Protein AF-A0AAD4M1T4-F1 (afdb_monomer)

Radius of gyration: 26.48 Å; Cα contacts (8 Å, |Δi|>4): 263; chains: 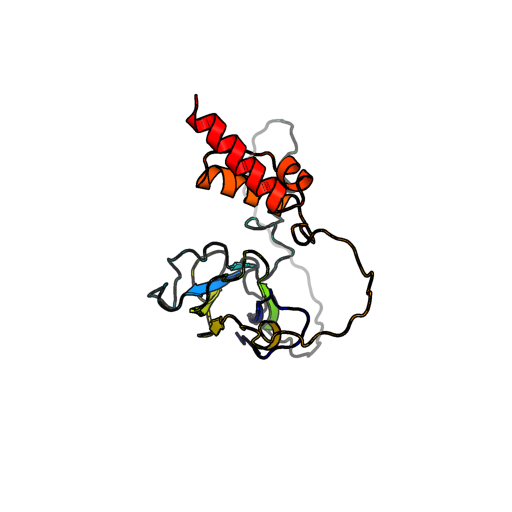1; bounding box: 64×67×80 Å

Foldseek 3Di:
DDQDDPDDDDDCPFKRKDKDKDFPPFDQQKKKAKDAVPQAPDPFFDDDDSQLLMDGPNNVQDDRLRGNDDPDDDDDDDDDDDDDDDDDDDDDDDDDDDDPDDDPDPRMDMDMDMQGDSSDDPDWHWMKMFIGGDNHRGGPDIDDRDTDDDDDPVVVVPPPPDDDDDDDDDDDDPQADPDDDLVVLVVVQVVLCVPQVDHDHSVVVVVLRGNVSVVVVSVVRSVVVVVD

Nearest PDB structures (foldseek):
  6vhy-assembly2_B  TM=8.479E-01  e=9.437E-01  Klebsiella oxytoca
  8iqp-assembly1_H  TM=3.537E-01  e=1.595E+00  Mus musculus

Structure (mmCIF, N/CA/C/O backbone):
data_AF-A0AAD4M1T4-F1
#
_entry.id   AF-A0AAD4M1T4-F1
#
loop_
_atom_site.group_PDB
_atom_site.id
_atom_site.type_symbol
_atom_site.label_atom_id
_atom_site.label_alt_id
_atom_site.label_comp_id
_atom_site.label_asym_id
_atom_site.label_entity_id
_atom_site.label_seq_id
_atom_site.pdbx_PDB_ins_code
_atom_site.Cartn_x
_atom_site.Cartn_y
_atom_site.Cartn_z
_atom_site.occupancy
_atom_site.B_iso_or_equiv
_atom_site.auth_seq_id
_atom_site.auth_comp_id
_atom_site.auth_asym_id
_atom_site.auth_atom_id
_atom_site.pdbx_PDB_model_num
ATOM 1 N N . LEU A 1 1 ? 9.809 -9.880 -10.858 1.00 50.22 1 LEU A N 1
ATOM 2 C CA . LEU A 1 1 ? 9.765 -9.609 -9.406 1.00 50.22 1 LEU A CA 1
ATOM 3 C C . LEU A 1 1 ? 10.069 -10.915 -8.702 1.00 50.22 1 LEU A C 1
ATOM 5 O O . LEU A 1 1 ? 9.751 -11.955 -9.267 1.00 50.22 1 LEU A O 1
ATOM 9 N N . LEU A 1 2 ? 10.739 -10.862 -7.558 1.00 41.50 2 LEU A N 1
ATOM 10 C CA . LEU A 1 2 ? 10.869 -12.021 -6.681 1.00 41.50 2 LEU A CA 1
ATOM 11 C C . LEU A 1 2 ? 10.430 -11.569 -5.288 1.00 41.50 2 LEU A C 1
ATOM 13 O O . LEU A 1 2 ? 11.200 -10.929 -4.570 1.00 41.50 2 LEU A O 1
ATOM 17 N N . ALA A 1 3 ? 9.188 -11.856 -4.911 1.00 40.28 3 ALA A N 1
ATOM 18 C CA . ALA A 1 3 ? 8.744 -11.806 -3.527 1.00 40.28 3 ALA A CA 1
ATOM 19 C C . ALA A 1 3 ? 9.352 -13.006 -2.787 1.00 40.28 3 ALA A C 1
ATOM 21 O O . ALA A 1 3 ? 8.735 -14.059 -2.643 1.00 40.28 3 ALA A O 1
ATOM 22 N N . ASN A 1 4 ? 10.614 -12.874 -2.379 1.00 35.28 4 ASN A N 1
ATOM 23 C CA . ASN A 1 4 ? 11.276 -13.915 -1.611 1.00 35.28 4 ASN A CA 1
ATOM 24 C C . ASN A 1 4 ? 10.909 -13.803 -0.128 1.00 35.28 4 ASN A C 1
ATOM 26 O O . ASN A 1 4 ? 11.178 -12.792 0.514 1.00 35.28 4 ASN A O 1
ATOM 30 N N . ASP A 1 5 ? 10.392 -14.926 0.366 1.00 35.84 5 ASP A N 1
ATOM 31 C CA . ASP A 1 5 ? 10.440 -15.403 1.745 1.00 35.84 5 ASP A CA 1
ATOM 32 C C . ASP A 1 5 ? 9.510 -14.720 2.767 1.00 35.84 5 ASP A C 1
ATOM 34 O O . ASP A 1 5 ? 9.826 -13.706 3.384 1.00 35.84 5 ASP A O 1
ATOM 38 N N . LEU A 1 6 ? 8.344 -15.343 2.979 1.00 44.38 6 LEU A N 1
ATOM 39 C CA . LEU A 1 6 ? 7.462 -15.084 4.123 1.00 44.38 6 LEU A CA 1
ATOM 40 C C . LEU A 1 6 ? 7.755 -16.002 5.326 1.00 44.38 6 LEU A C 1
ATOM 42 O O . LEU A 1 6 ? 6.962 -16.034 6.270 1.00 44.38 6 LEU A O 1
ATOM 46 N N . SER A 1 7 ? 8.862 -16.756 5.338 1.00 33.19 7 SER A N 1
ATOM 47 C CA . SER A 1 7 ? 9.225 -17.537 6.521 1.00 33.19 7 SER A CA 1
ATOM 48 C C . SER A 1 7 ? 10.015 -16.679 7.524 1.00 33.19 7 SER A C 1
ATOM 50 O O . SER A 1 7 ? 11.088 -16.151 7.259 1.00 33.19 7 SER A O 1
ATOM 52 N N . ALA A 1 8 ? 9.362 -16.466 8.667 1.00 39.91 8 ALA A N 1
ATOM 53 C CA . ALA A 1 8 ? 9.739 -15.668 9.831 1.00 39.91 8 ALA A CA 1
ATOM 54 C C . ALA A 1 8 ? 11.226 -15.680 10.221 1.00 39.91 8 ALA A C 1
ATOM 56 O O . ALA A 1 8 ? 11.788 -16.758 10.255 1.00 39.91 8 ALA A O 1
ATOM 57 N N . TYR A 1 9 ? 11.758 -14.540 10.697 1.00 28.11 9 TYR A N 1
ATOM 58 C CA . TYR A 1 9 ? 12.396 -14.407 12.023 1.00 28.11 9 TYR A CA 1
ATOM 59 C C . TYR A 1 9 ? 12.348 -12.940 12.515 1.00 28.11 9 TYR A C 1
ATOM 61 O O . TYR A 1 9 ? 12.801 -12.014 11.850 1.00 28.11 9 TYR A O 1
ATOM 69 N N . GLU A 1 10 ? 11.712 -12.760 13.676 1.00 38.62 10 GLU A N 1
ATOM 70 C CA . GLU A 1 10 ? 12.145 -11.929 14.812 1.00 38.62 10 GLU A CA 1
ATOM 71 C C . GLU A 1 10 ? 12.763 -10.546 14.506 1.00 38.62 10 GLU A C 1
ATOM 73 O O . GLU A 1 10 ? 13.970 -10.391 14.378 1.00 38.62 10 GLU A O 1
ATOM 78 N N . THR A 1 11 ? 11.876 -9.548 14.365 1.00 32.56 11 THR A N 1
ATOM 79 C CA . THR A 1 11 ? 11.997 -8.069 14.542 1.00 32.56 11 THR A CA 1
ATOM 80 C C . THR A 1 11 ? 11.075 -7.306 13.569 1.00 32.56 11 THR A C 1
ATOM 82 O O . THR A 1 11 ? 10.689 -6.173 13.843 1.00 32.56 11 THR A O 1
ATOM 85 N N . ASP A 1 12 ? 10.616 -7.951 12.486 1.00 50.78 12 ASP A N 1
ATOM 86 C CA . ASP A 1 12 ? 9.903 -7.329 11.351 1.00 50.78 12 ASP A CA 1
ATOM 87 C C . ASP A 1 12 ? 8.407 -7.744 11.220 1.00 50.78 12 ASP A C 1
ATOM 89 O O . ASP A 1 12 ? 7.893 -7.894 10.114 1.00 50.78 12 ASP A O 1
ATOM 93 N N . LYS A 1 13 ? 7.653 -7.893 12.327 1.00 59.19 13 LYS A N 1
ATOM 94 C CA . LYS A 1 13 ? 6.218 -8.313 12.321 1.00 59.19 13 LYS A CA 1
ATOM 95 C C . LYS A 1 13 ? 5.296 -7.443 11.434 1.00 59.19 13 LYS A C 1
ATOM 97 O O . LYS A 1 13 ? 4.203 -7.873 11.081 1.00 59.19 13 LYS A O 1
ATOM 102 N N . TYR A 1 14 ? 5.732 -6.240 11.058 1.00 71.62 14 TYR A N 1
ATOM 103 C CA . TYR A 1 14 ? 4.937 -5.239 10.342 1.00 71.62 14 TYR A CA 1
ATOM 104 C C . TYR A 1 14 ? 5.614 -4.733 9.059 1.00 71.62 14 TYR A C 1
ATOM 106 O O . TYR A 1 14 ? 5.505 -3.546 8.739 1.00 71.62 14 TYR A O 1
ATOM 114 N N . LYS A 1 15 ? 6.333 -5.599 8.329 1.00 85.12 15 LYS A N 1
ATOM 115 C CA . LYS A 1 15 ? 6.935 -5.234 7.037 1.00 85.12 15 LYS A CA 1
ATOM 116 C C . LYS A 1 15 ? 6.780 -6.328 5.980 1.00 85.12 15 LYS A C 1
ATOM 118 O O . LYS A 1 15 ? 6.973 -7.501 6.273 1.00 85.12 15 LYS A O 1
ATOM 123 N N . ILE A 1 16 ? 6.518 -5.930 4.734 1.00 86.00 16 ILE A N 1
ATOM 124 C CA . ILE A 1 16 ? 6.590 -6.794 3.546 1.00 86.00 16 ILE A CA 1
ATOM 125 C C . ILE A 1 16 ? 7.657 -6.214 2.615 1.00 86.00 16 ILE A C 1
ATOM 127 O O . ILE A 1 16 ? 7.546 -5.074 2.166 1.00 86.00 16 ILE A O 1
ATOM 131 N N . LYS A 1 17 ? 8.708 -6.990 2.334 1.00 89.06 17 LYS A N 1
ATOM 132 C CA . LYS A 1 17 ? 9.815 -6.590 1.454 1.00 89.06 17 LYS A CA 1
ATOM 133 C C . LYS A 1 17 ? 9.611 -7.215 0.076 1.00 89.06 17 LYS A C 1
ATOM 135 O O . LYS A 1 17 ? 9.436 -8.424 -0.025 1.00 89.06 17 LYS A O 1
ATOM 140 N N . ILE A 1 18 ? 9.644 -6.407 -0.980 1.00 89.94 18 ILE A N 1
ATOM 141 C CA . ILE A 1 18 ? 9.499 -6.877 -2.365 1.00 89.94 18 ILE A CA 1
ATOM 142 C C . ILE A 1 18 ? 10.733 -6.474 -3.158 1.00 89.94 18 ILE A C 1
ATOM 144 O O . ILE A 1 18 ? 10.993 -5.283 -3.343 1.00 89.94 18 ILE A O 1
ATOM 148 N N . ALA A 1 19 ? 11.470 -7.472 -3.647 1.00 92.25 19 ALA A N 1
ATOM 149 C CA . ALA A 1 19 ? 12.607 -7.254 -4.526 1.00 92.25 19 ALA A CA 1
ATOM 150 C C . ALA A 1 19 ? 12.146 -7.077 -5.979 1.00 92.25 19 ALA A C 1
ATOM 152 O O . ALA A 1 19 ? 11.336 -7.846 -6.516 1.00 92.25 19 ALA A O 1
ATOM 153 N N . TRP A 1 20 ? 12.705 -6.070 -6.639 1.00 93.94 20 TRP A N 1
ATOM 154 C CA . TRP A 1 20 ? 12.416 -5.731 -8.022 1.00 93.94 20 TRP A CA 1
ATOM 155 C C . TRP A 1 20 ? 13.693 -5.661 -8.856 1.00 93.94 20 TRP A C 1
ATOM 157 O O . TRP A 1 20 ? 14.787 -5.412 -8.353 1.00 93.94 20 TRP A O 1
ATOM 167 N N . LYS A 1 21 ? 13.535 -5.923 -10.155 1.00 93.38 21 LYS A N 1
ATOM 168 C CA . LYS A 1 21 ? 14.595 -5.871 -11.160 1.00 93.38 21 LYS A CA 1
ATOM 169 C C . LYS A 1 21 ? 13.983 -5.463 -12.495 1.00 93.38 21 LYS A C 1
ATOM 171 O O . LYS A 1 21 ? 13.005 -6.080 -12.916 1.00 93.38 21 LYS A O 1
ATOM 176 N N . VAL A 1 22 ? 14.539 -4.435 -13.122 1.00 91.25 22 VAL A N 1
ATOM 177 C CA . VAL A 1 22 ? 14.021 -3.782 -14.335 1.00 91.25 22 VAL A CA 1
ATOM 178 C C . VAL A 1 22 ? 15.176 -3.254 -15.194 1.00 91.25 22 VAL A C 1
ATOM 180 O O . VAL A 1 22 ? 16.305 -3.197 -14.713 1.00 91.25 22 VAL A O 1
ATOM 183 N N . PRO A 1 23 ? 14.949 -2.860 -16.457 1.00 91.31 23 PRO A N 1
ATOM 184 C CA . PRO A 1 23 ? 15.976 -2.187 -17.253 1.00 91.31 23 PRO A CA 1
ATOM 185 C C . PRO A 1 23 ? 16.461 -0.867 -16.619 1.00 91.31 23 PRO A C 1
ATOM 187 O O . PRO A 1 23 ? 15.685 -0.158 -15.977 1.00 91.31 23 PRO A O 1
ATOM 190 N N . ARG A 1 24 ? 17.727 -0.484 -16.849 1.00 85.69 24 ARG A N 1
ATOM 191 C CA . ARG A 1 24 ? 18.330 0.757 -16.296 1.00 85.69 24 ARG A CA 1
ATOM 192 C C . ARG A 1 24 ? 17.603 2.056 -16.665 1.00 85.69 24 ARG A C 1
ATOM 194 O O . ARG A 1 24 ? 17.740 3.051 -15.964 1.00 85.69 24 ARG A O 1
ATOM 201 N N . HIS A 1 25 ? 16.852 2.061 -17.764 1.00 85.62 25 HIS A N 1
ATOM 202 C CA . HIS A 1 25 ? 16.122 3.233 -18.263 1.00 85.62 25 HIS A CA 1
ATOM 203 C C . HIS A 1 25 ? 14.610 3.157 -17.988 1.00 85.62 25 HIS A C 1
ATOM 205 O O . HIS A 1 25 ? 13.814 3.655 -18.780 1.00 85.62 25 HIS A O 1
ATOM 211 N N . HIS A 1 26 ? 14.205 2.498 -16.900 1.00 91.31 26 HIS A N 1
ATOM 212 C CA . HIS A 1 26 ? 12.820 2.538 -16.429 1.00 91.31 26 HIS A CA 1
ATOM 213 C C . HIS A 1 26 ? 12.467 3.921 -15.858 1.00 91.31 26 HIS A C 1
ATOM 215 O O . HIS A 1 26 ? 13.352 4.745 -15.602 1.00 91.31 26 HIS A O 1
ATOM 221 N N . SER A 1 27 ? 11.174 4.208 -15.694 1.00 91.06 27 SER A N 1
ATOM 222 C CA . SER A 1 27 ? 10.775 5.538 -15.239 1.00 91.06 27 SER A CA 1
ATOM 223 C C . SER A 1 27 ? 11.042 5.692 -13.738 1.00 91.06 27 SER A C 1
ATOM 225 O O . SER A 1 27 ? 10.842 4.770 -12.946 1.00 91.06 27 SER A O 1
ATOM 227 N N . ARG A 1 28 ? 11.409 6.906 -13.322 1.00 88.06 28 ARG A N 1
ATOM 228 C CA . ARG A 1 28 ? 11.552 7.245 -11.897 1.00 88.06 28 ARG A CA 1
ATOM 229 C C . ARG A 1 28 ? 10.208 7.356 -11.164 1.00 88.06 28 ARG A C 1
ATOM 231 O O . ARG A 1 28 ? 10.166 7.414 -9.938 1.00 88.06 28 ARG A O 1
ATOM 238 N N . ARG A 1 29 ? 9.105 7.344 -11.916 1.00 86.44 29 ARG A N 1
ATOM 239 C CA . ARG A 1 29 ? 7.729 7.351 -11.412 1.00 86.44 29 ARG A CA 1
ATOM 240 C C . ARG A 1 29 ? 7.121 5.952 -11.328 1.00 86.44 29 ARG A C 1
ATOM 242 O O . ARG A 1 29 ? 5.925 5.819 -11.075 1.00 86.44 29 ARG A O 1
ATOM 249 N N . ASP A 1 30 ? 7.910 4.909 -11.570 1.00 93.06 30 ASP A N 1
ATOM 250 C CA . ASP A 1 30 ? 7.454 3.534 -11.409 1.00 93.06 30 ASP A CA 1
ATOM 251 C C . ASP A 1 30 ? 7.136 3.258 -9.928 1.00 93.06 30 ASP A C 1
ATOM 253 O O . ASP A 1 30 ? 7.773 3.787 -9.010 1.00 93.06 30 ASP A O 1
ATOM 257 N N . TRP A 1 31 ? 6.124 2.430 -9.683 1.00 95.50 31 TRP A N 1
ATOM 258 C CA . TRP A 1 31 ? 5.635 2.130 -8.336 1.00 95.50 31 TRP A CA 1
ATOM 259 C C . TRP A 1 31 ? 5.149 0.687 -8.233 1.00 95.50 31 TRP A C 1
ATOM 261 O O . TRP A 1 31 ? 4.869 0.026 -9.231 1.00 95.50 31 TRP A O 1
ATOM 271 N N . ILE A 1 32 ? 5.074 0.165 -7.014 1.00 96.19 32 ILE A N 1
ATOM 272 C CA . ILE A 1 32 ? 4.637 -1.204 -6.734 1.00 96.19 32 ILE A CA 1
ATOM 273 C C . ILE A 1 32 ? 3.413 -1.137 -5.829 1.00 96.19 32 ILE A C 1
ATOM 275 O O . ILE A 1 32 ? 3.434 -0.436 -4.822 1.00 96.19 32 ILE A O 1
ATOM 279 N N . GLY A 1 33 ? 2.349 -1.859 -6.177 1.00 96.00 33 GLY A N 1
ATOM 280 C CA . GLY A 1 33 ? 1.110 -1.917 -5.400 1.00 96.00 33 GLY A CA 1
ATOM 281 C C . GLY A 1 33 ? 0.738 -3.334 -4.969 1.00 96.00 33 GLY A C 1
ATOM 282 O O . GLY A 1 33 ? 1.023 -4.300 -5.681 1.00 96.00 33 GLY A O 1
ATOM 283 N N . LEU A 1 34 ? 0.067 -3.444 -3.821 1.00 94.38 34 LEU A N 1
ATOM 284 C CA . LEU A 1 34 ? -0.554 -4.673 -3.325 1.00 94.38 34 LEU A CA 1
ATOM 285 C C . LEU A 1 34 ? -2.069 -4.614 -3.524 1.00 94.38 34 LEU A C 1
ATOM 287 O O . LEU A 1 34 ? -2.725 -3.634 -3.172 1.00 94.38 34 LEU A O 1
ATOM 291 N N . TYR A 1 35 ? -2.639 -5.690 -4.061 1.00 95.12 35 TYR A N 1
ATOM 292 C CA . TYR A 1 35 ? -4.069 -5.781 -4.355 1.00 95.12 35 TYR A CA 1
ATOM 293 C C . TYR A 1 35 ? -4.629 -7.104 -3.878 1.00 95.12 35 TYR A C 1
ATOM 295 O O . TYR A 1 35 ? -3.944 -8.119 -3.927 1.00 95.12 35 TYR A O 1
ATOM 303 N N . ARG A 1 36 ? -5.896 -7.128 -3.461 1.00 94.50 36 ARG A N 1
ATOM 304 C CA . ARG A 1 36 ? -6.586 -8.404 -3.241 1.00 94.50 36 ARG A CA 1
ATOM 305 C C . ARG A 1 36 ? -6.657 -9.175 -4.557 1.00 94.50 36 ARG A C 1
ATOM 307 O O . ARG A 1 36 ? -7.014 -8.606 -5.589 1.00 94.50 36 ARG A O 1
ATOM 314 N N . VAL A 1 37 ? -6.382 -10.475 -4.509 1.00 92.75 37 VAL A N 1
ATOM 315 C CA . VAL A 1 37 ? -6.546 -11.347 -5.680 1.00 92.75 37 VAL A CA 1
ATOM 316 C C . VAL A 1 37 ? -7.988 -11.262 -6.181 1.00 92.75 37 VAL A C 1
ATOM 318 O O . VAL A 1 37 ? -8.935 -11.396 -5.404 1.00 92.75 37 VAL A O 1
ATOM 321 N N . GLY A 1 38 ? -8.152 -11.020 -7.483 1.00 91.69 38 GLY A N 1
ATOM 322 C CA . GLY A 1 38 ? -9.457 -10.849 -8.129 1.00 91.69 38 GLY A CA 1
ATOM 323 C C . GLY A 1 38 ? -10.046 -9.435 -8.048 1.00 91.69 38 GLY A C 1
ATOM 324 O O . GLY A 1 38 ? -11.062 -9.173 -8.691 1.00 91.69 38 GLY A O 1
ATOM 325 N N . ALA A 1 39 ? -9.411 -8.497 -7.334 1.00 91.06 39 ALA A N 1
ATOM 326 C CA . ALA A 1 39 ? -9.848 -7.097 -7.299 1.00 91.06 39 ALA A CA 1
ATOM 327 C C . ALA A 1 39 ? -9.663 -6.380 -8.646 1.00 91.06 39 ALA A C 1
ATOM 329 O O . ALA A 1 39 ? -10.319 -5.375 -8.909 1.00 91.06 39 ALA A O 1
ATOM 330 N N . ASN A 1 40 ? -8.788 -6.890 -9.512 1.00 92.31 40 ASN A N 1
ATOM 331 C CA . ASN A 1 40 ? -8.557 -6.379 -10.855 1.00 92.31 40 ASN A CA 1
ATOM 332 C C . ASN A 1 40 ? -8.733 -7.517 -11.867 1.00 92.31 40 ASN A C 1
ATOM 334 O O . ASN A 1 40 ? -8.003 -8.501 -11.831 1.00 92.31 40 ASN A O 1
ATOM 338 N N . GLN A 1 41 ? -9.669 -7.358 -12.805 1.00 90.69 41 GLN A N 1
ATOM 339 C CA . GLN A 1 41 ? -9.931 -8.359 -13.852 1.00 90.69 41 GLN A CA 1
ATOM 340 C C . GLN A 1 41 ? -8.850 -8.382 -14.944 1.00 90.69 41 GLN A C 1
ATOM 342 O O . GLN A 1 41 ? -8.656 -9.390 -15.613 1.00 90.69 41 GLN A O 1
ATOM 347 N N . SER A 1 42 ? -8.156 -7.257 -15.145 1.00 94.44 42 SER A N 1
ATOM 348 C CA . SER A 1 42 ? -7.065 -7.144 -16.114 1.00 94.44 42 SER A CA 1
ATOM 349 C C . SER A 1 42 ? -5.717 -7.374 -15.436 1.00 94.44 42 SER A C 1
ATOM 351 O O . SER A 1 42 ? -5.445 -6.822 -14.364 1.00 94.44 42 SER A O 1
ATOM 353 N N . SER A 1 43 ? -4.858 -8.148 -16.097 1.00 93.56 43 SER A N 1
ATOM 354 C CA . SER A 1 43 ? -3.448 -8.318 -15.738 1.00 93.56 43 SER A CA 1
ATOM 355 C C . SER A 1 43 ? -2.548 -7.201 -16.276 1.00 93.56 43 SER A C 1
ATOM 357 O O . SER A 1 43 ? -1.425 -7.070 -15.811 1.00 93.56 43 SER A O 1
ATOM 359 N N . LEU A 1 44 ? -3.025 -6.395 -17.234 1.00 94.25 44 LEU A N 1
ATOM 360 C CA . LEU A 1 44 ? -2.229 -5.368 -17.926 1.00 94.25 44 LEU A CA 1
ATOM 361 C C . LEU A 1 44 ? -2.493 -3.946 -17.424 1.00 94.25 44 LEU A C 1
ATOM 363 O O . LEU A 1 44 ? -1.687 -3.047 -17.644 1.00 94.25 44 LEU A O 1
ATOM 367 N N . VAL A 1 45 ? -3.645 -3.718 -16.794 1.00 95.31 45 VAL A N 1
ATOM 368 C CA . VAL A 1 45 ? -4.044 -2.405 -16.275 1.00 95.31 45 VAL A CA 1
ATOM 369 C C . VAL A 1 45 ? -4.771 -2.597 -14.954 1.00 95.31 45 VAL A C 1
ATOM 371 O O . VAL A 1 45 ? -5.694 -3.409 -14.860 1.00 95.31 45 VAL A O 1
ATOM 374 N N . THR A 1 46 ? -4.391 -1.819 -13.949 1.00 94.88 46 THR A N 1
ATOM 375 C CA . THR A 1 46 ? -5.119 -1.729 -12.682 1.00 94.88 46 THR A CA 1
ATOM 376 C C . THR A 1 46 ? -6.211 -0.669 -12.785 1.00 94.88 46 THR A C 1
ATOM 378 O O . THR A 1 46 ? -5.986 0.429 -13.282 1.00 94.88 46 THR A O 1
ATOM 381 N N . ARG A 1 47 ? -7.418 -0.999 -12.326 1.00 92.56 47 ARG A N 1
ATOM 382 C CA . ARG A 1 47 ? -8.550 -0.052 -12.252 1.00 92.56 47 ARG A CA 1
ATOM 383 C C . ARG A 1 47 ? -9.074 0.128 -10.835 1.00 92.56 47 ARG A C 1
ATOM 385 O O . ARG A 1 47 ? -9.842 1.047 -10.577 1.00 92.56 47 ARG A O 1
ATOM 392 N N . THR A 1 48 ? -8.665 -0.753 -9.935 1.00 90.12 48 THR A N 1
ATOM 393 C CA . THR A 1 48 ? -9.037 -0.711 -8.529 1.00 90.12 48 THR A CA 1
ATOM 394 C C . THR A 1 48 ? -7.954 0.018 -7.747 1.00 90.12 48 THR A C 1
ATOM 396 O O . THR A 1 48 ? -6.769 -0.194 -7.989 1.00 90.12 48 THR A O 1
ATOM 399 N N . SER A 1 49 ? -8.351 0.877 -6.809 1.00 89.12 49 SER A N 1
ATOM 400 C CA . SER A 1 49 ? -7.411 1.561 -5.916 1.00 89.12 49 SER A CA 1
ATOM 401 C C . SER A 1 49 ? -6.616 0.557 -5.072 1.00 89.12 49 SER A C 1
ATOM 403 O O . SER A 1 49 ? -7.164 -0.455 -4.635 1.00 89.12 49 SER A O 1
ATOM 405 N N . SER A 1 50 ? -5.338 0.851 -4.813 1.00 86.06 50 SER A N 1
ATOM 406 C CA . SER A 1 50 ? -4.519 0.113 -3.839 1.00 86.06 50 SER A CA 1
ATOM 407 C C . SER A 1 50 ? -4.888 0.446 -2.391 1.00 86.06 50 SER A C 1
ATOM 409 O O . SER A 1 50 ? -4.364 -0.177 -1.479 1.00 86.06 50 SER A O 1
ATOM 411 N N . LEU A 1 51 ? -5.772 1.425 -2.155 1.00 86.06 51 LEU A N 1
ATOM 412 C CA . LEU A 1 51 ? -6.168 1.884 -0.816 1.00 86.06 51 LEU A CA 1
ATOM 413 C C . LEU A 1 51 ? -4.965 2.283 0.063 1.00 86.06 51 LEU A C 1
ATOM 415 O O . LEU A 1 51 ? -4.956 2.019 1.260 1.00 86.06 51 LEU A O 1
ATOM 419 N N . GLY A 1 52 ? -3.946 2.903 -0.540 1.00 86.94 52 GLY A N 1
ATOM 420 C CA . GLY A 1 52 ? -2.711 3.296 0.150 1.00 86.94 52 GLY A CA 1
ATOM 421 C C . GLY A 1 52 ? -1.656 2.189 0.239 1.00 86.94 52 GLY A C 1
ATOM 422 O O . GLY A 1 52 ? -0.538 2.457 0.656 1.00 86.94 52 GLY A O 1
ATOM 423 N N . MET A 1 53 ? -1.957 0.968 -0.216 1.00 91.50 53 MET A N 1
ATOM 424 C CA . MET A 1 53 ? -1.006 -0.147 -0.244 1.00 91.50 53 MET A CA 1
ATOM 425 C C . MET A 1 53 ? -0.112 -0.082 -1.487 1.00 91.50 53 MET A C 1
ATOM 427 O O . MET A 1 53 ? -0.170 -0.949 -2.367 1.00 91.50 53 MET A O 1
ATOM 431 N N . TRP A 1 54 ? 0.693 0.973 -1.599 1.00 94.00 54 TRP A N 1
ATOM 432 C CA . TRP A 1 54 ? 1.656 1.144 -2.684 1.00 94.00 54 TRP A CA 1
ATOM 433 C C . TRP A 1 54 ? 2.939 1.837 -2.212 1.00 94.00 54 TRP A C 1
ATOM 435 O O . TRP A 1 54 ? 2.921 2.564 -1.226 1.00 94.00 54 TRP A O 1
ATOM 445 N N . MET A 1 55 ? 4.047 1.590 -2.914 1.00 91.94 55 MET A N 1
ATOM 446 C CA . MET A 1 55 ? 5.354 2.197 -2.652 1.00 91.94 55 MET A CA 1
ATOM 447 C C . MET A 1 55 ? 6.007 2.653 -3.967 1.00 91.94 55 MET A C 1
ATOM 449 O O . MET A 1 55 ? 5.984 1.886 -4.938 1.00 91.94 55 MET A O 1
ATOM 453 N N . PRO A 1 56 ? 6.616 3.852 -4.029 1.00 91.44 56 PRO A N 1
ATOM 454 C CA . PRO A 1 56 ? 7.437 4.254 -5.170 1.00 91.44 56 PRO A CA 1
ATOM 455 C C . PRO A 1 56 ? 8.680 3.362 -5.278 1.00 91.44 56 PRO A C 1
ATOM 457 O O . PRO A 1 56 ? 9.231 2.910 -4.273 1.00 91.44 56 PRO A O 1
ATOM 460 N N . VAL A 1 57 ? 9.142 3.120 -6.505 1.00 90.50 57 VAL A N 1
ATOM 461 C CA . VAL A 1 57 ? 10.396 2.387 -6.752 1.00 90.50 57 VAL A CA 1
ATOM 462 C C . VAL A 1 57 ? 11.611 3.225 -6.323 1.00 90.50 57 VAL A C 1
ATOM 464 O O . VAL A 1 57 ? 12.575 2.664 -5.804 1.00 90.50 57 VAL A O 1
ATOM 467 N N . HIS A 1 58 ? 11.532 4.555 -6.464 1.00 84.12 58 HIS A N 1
ATOM 468 C CA . HIS A 1 58 ? 12.570 5.526 -6.076 1.00 84.12 58 HIS A CA 1
ATOM 469 C C . HIS A 1 58 ? 12.088 6.440 -4.947 1.00 84.12 58 HIS A C 1
ATOM 471 O O . HIS A 1 58 ? 11.856 7.625 -5.149 1.00 84.12 58 HIS A O 1
ATOM 477 N N . ASP A 1 59 ? 11.919 5.889 -3.748 1.00 65.56 59 ASP A N 1
ATOM 478 C CA . ASP A 1 59 ? 11.380 6.576 -2.561 1.00 65.56 59 ASP A CA 1
ATOM 479 C C . ASP A 1 59 ? 11.979 7.959 -2.252 1.00 65.56 59 ASP A C 1
ATOM 481 O O . ASP A 1 59 ? 11.250 8.875 -1.891 1.00 65.56 59 ASP A O 1
ATOM 485 N N . LYS A 1 60 ? 13.287 8.142 -2.436 1.00 60.06 60 LYS A N 1
ATOM 486 C CA . LYS A 1 60 ? 13.995 9.406 -2.159 1.00 60.06 60 LYS A CA 1
ATOM 487 C C . LYS A 1 60 ? 13.589 10.567 -3.066 1.00 60.06 60 LYS A C 1
ATOM 489 O O . LYS A 1 60 ? 13.902 11.710 -2.748 1.00 60.06 60 LYS A O 1
ATOM 494 N N . GLU A 1 61 ? 12.936 10.278 -4.184 1.00 62.31 61 GLU A N 1
ATOM 495 C CA . GLU A 1 61 ? 12.472 11.266 -5.160 1.00 62.31 61 GLU A CA 1
ATOM 496 C C . GLU A 1 61 ? 10.981 11.589 -4.970 1.00 62.31 61 GLU A C 1
ATOM 498 O O . GLU A 1 61 ? 10.394 12.275 -5.800 1.00 62.31 61 GLU A O 1
ATOM 503 N N . TRP A 1 62 ? 10.356 11.102 -3.889 1.00 52.53 62 TRP A N 1
ATOM 504 C CA . TRP A 1 62 ? 8.930 11.253 -3.606 1.00 52.53 62 TRP A CA 1
ATOM 505 C C . TRP A 1 62 ? 8.677 11.635 -2.138 1.00 52.53 62 TRP A C 1
ATOM 507 O O . TRP A 1 62 ? 9.229 11.046 -1.214 1.00 52.53 62 TRP A O 1
ATOM 517 N N . ASP A 1 63 ? 7.799 12.611 -1.913 1.00 50.59 63 ASP A N 1
ATOM 518 C CA . ASP A 1 63 ? 7.251 12.989 -0.618 1.00 50.59 63 ASP A CA 1
ATOM 519 C C . ASP A 1 63 ? 5.813 12.4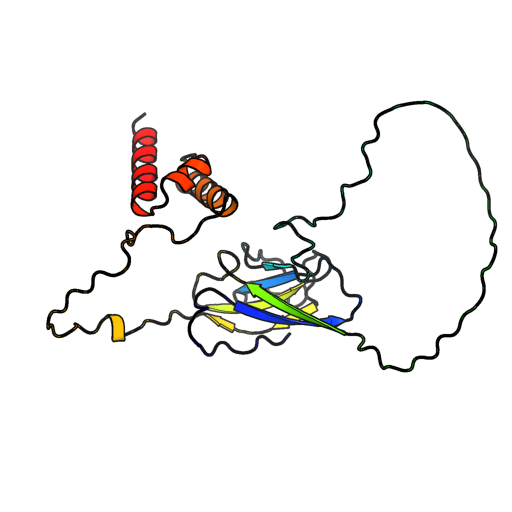69 -0.490 1.00 50.59 63 ASP A C 1
ATOM 521 O O . ASP A 1 63 ? 4.838 13.160 -0.800 1.00 50.59 63 ASP A O 1
ATOM 525 N N . GLY A 1 64 ? 5.671 11.206 -0.084 1.00 63.00 64 GLY A N 1
ATOM 526 C CA . GLY A 1 64 ? 4.375 10.522 -0.116 1.00 63.00 64 GLY A CA 1
ATOM 527 C C . GLY A 1 64 ? 3.880 10.345 -1.556 1.00 63.00 64 GLY A C 1
ATOM 528 O O . GLY A 1 64 ? 4.523 9.653 -2.340 1.00 63.00 64 GLY A O 1
ATOM 529 N N . ASP A 1 65 ? 2.760 10.985 -1.906 1.00 53.78 65 ASP A N 1
ATOM 530 C CA . ASP A 1 65 ? 2.139 10.897 -3.240 1.00 53.78 65 ASP A CA 1
ATOM 531 C C . ASP A 1 65 ? 2.719 11.913 -4.254 1.00 53.78 65 ASP A C 1
ATOM 533 O O . ASP A 1 65 ? 2.304 11.935 -5.415 1.00 53.78 65 ASP A O 1
ATOM 537 N N . PHE A 1 66 ? 3.657 12.776 -3.841 1.00 44.47 66 PHE A N 1
ATOM 538 C CA . PHE A 1 66 ? 4.193 13.867 -4.666 1.00 44.47 66 PHE A CA 1
ATOM 539 C C . PHE A 1 66 ? 5.667 13.638 -5.023 1.00 44.47 66 PHE A C 1
ATOM 541 O O . PHE A 1 66 ? 6.451 13.370 -4.124 1.00 44.47 66 PHE A O 1
ATOM 548 N N . PRO A 1 67 ? 6.103 13.781 -6.284 1.00 45.91 67 PRO A N 1
ATOM 549 C CA . PRO A 1 67 ? 7.523 13.716 -6.625 1.00 45.91 67 PRO A CA 1
ATOM 550 C C . PRO A 1 67 ? 8.263 14.978 -6.137 1.00 45.91 67 PRO A C 1
ATOM 552 O O . PRO A 1 67 ? 7.835 16.102 -6.396 1.00 45.91 67 PRO A O 1
ATOM 555 N N . ILE A 1 68 ? 9.388 14.805 -5.443 1.00 57.81 68 ILE A N 1
ATOM 556 C CA . ILE A 1 68 ? 10.279 15.875 -4.977 1.00 57.81 68 ILE A CA 1
ATOM 557 C C . ILE A 1 68 ? 11.243 16.210 -6.123 1.00 57.81 68 ILE A C 1
ATOM 559 O O . ILE A 1 68 ? 12.219 15.491 -6.331 1.00 57.81 68 ILE A O 1
ATOM 563 N N . GLY A 1 69 ? 11.000 17.293 -6.874 1.00 53.09 69 GLY A N 1
ATOM 564 C CA . GLY A 1 69 ? 11.974 17.725 -7.889 1.00 53.09 69 GLY A CA 1
ATOM 565 C C . GLY A 1 69 ? 11.576 18.740 -8.966 1.00 53.09 69 GLY A C 1
ATOM 566 O O . GLY A 1 69 ? 12.460 19.102 -9.737 1.00 53.09 69 GLY A O 1
ATOM 567 N N . GLU A 1 70 ? 10.333 19.232 -9.056 1.00 50.84 70 GLU A N 1
ATOM 568 C CA . GLU A 1 70 ? 9.951 20.149 -10.159 1.00 50.84 70 GLU A CA 1
ATOM 569 C C . GLU A 1 70 ? 9.899 21.656 -9.824 1.00 50.84 70 GLU A C 1
ATOM 571 O O . GLU A 1 70 ? 9.772 22.460 -10.745 1.00 50.84 70 GLU A O 1
ATOM 576 N N . ASP A 1 71 ? 10.147 22.089 -8.579 1.00 45.75 71 ASP A N 1
ATOM 577 C CA . ASP A 1 71 ? 9.958 23.502 -8.190 1.00 45.75 71 ASP A CA 1
ATOM 578 C C . ASP A 1 71 ? 11.224 24.199 -7.651 1.00 45.75 71 ASP A C 1
ATOM 580 O O . ASP A 1 71 ? 11.249 24.684 -6.521 1.00 45.75 71 ASP A O 1
ATOM 584 N N . ILE A 1 72 ? 12.290 24.314 -8.456 1.00 45.28 72 ILE A N 1
ATOM 585 C CA . ILE A 1 72 ? 13.341 25.335 -8.235 1.00 45.28 72 ILE A CA 1
ATOM 586 C C . ILE A 1 72 ? 13.797 25.931 -9.578 1.00 45.28 72 ILE A C 1
ATOM 588 O O . ILE A 1 72 ? 14.931 25.726 -9.998 1.00 45.28 72 ILE A O 1
ATOM 592 N N . ASN A 1 73 ? 12.902 26.639 -10.283 1.00 41.25 73 ASN A N 1
ATOM 593 C CA . ASN A 1 73 ? 13.251 27.793 -11.139 1.00 41.25 73 ASN A CA 1
ATOM 594 C C . ASN A 1 73 ? 12.022 28.435 -11.814 1.00 41.25 73 ASN A C 1
ATOM 596 O O . ASN A 1 73 ? 11.896 28.431 -13.037 1.00 41.25 73 ASN A O 1
ATOM 600 N N . SER A 1 74 ? 11.112 29.048 -11.052 1.00 46.94 74 SER A N 1
ATOM 601 C CA . SER A 1 74 ? 10.088 29.909 -11.675 1.00 46.94 74 SER A CA 1
ATOM 602 C C . SER A 1 74 ? 9.472 30.970 -10.762 1.00 46.94 74 SER A C 1
ATOM 604 O O . SER A 1 74 ? 8.300 31.279 -10.902 1.00 46.94 74 SER A O 1
ATOM 606 N N . HIS A 1 75 ? 10.255 31.636 -9.908 1.00 37.56 75 HIS A N 1
ATOM 607 C CA . HIS A 1 75 ? 9.845 32.941 -9.366 1.00 37.56 75 HIS A CA 1
ATOM 608 C C . HIS A 1 75 ? 11.03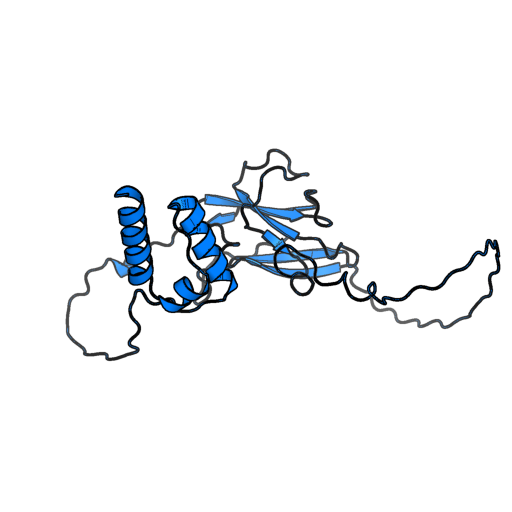5 33.897 -9.200 1.00 37.56 75 HIS A C 1
ATOM 610 O O . HIS A 1 75 ? 11.455 34.225 -8.096 1.00 37.56 75 HIS A O 1
ATOM 616 N N . THR A 1 76 ? 11.548 34.415 -10.319 1.00 37.84 76 THR A N 1
ATOM 617 C CA . THR A 1 76 ? 12.109 35.772 -10.335 1.00 37.84 76 THR A CA 1
ATOM 618 C C . THR A 1 76 ? 10.992 36.730 -10.734 1.00 37.84 76 THR A C 1
ATOM 620 O O . THR A 1 76 ? 10.606 36.807 -11.901 1.00 37.84 76 THR A O 1
ATOM 623 N N . SER A 1 77 ? 10.442 37.471 -9.780 1.00 42.69 77 SER A N 1
ATOM 624 C CA . SER A 1 77 ? 9.602 38.626 -10.081 1.00 42.69 77 SER A CA 1
ATOM 625 C C . SER A 1 77 ? 10.481 39.812 -10.477 1.00 42.69 77 SER A C 1
ATOM 627 O O . SER A 1 77 ? 11.175 40.359 -9.623 1.00 42.69 77 SER A O 1
ATOM 629 N N . SER A 1 78 ? 10.448 40.220 -11.749 1.00 35.16 78 SER A N 1
ATOM 630 C CA . SER A 1 78 ? 10.229 41.619 -12.175 1.00 35.16 78 SER A CA 1
ATOM 631 C C . SER A 1 78 ? 10.415 41.808 -13.691 1.00 35.16 78 SER A C 1
ATOM 633 O O . SER A 1 78 ? 11.509 41.773 -14.238 1.00 35.16 78 SER A O 1
ATOM 635 N N . THR A 1 79 ? 9.279 42.023 -14.355 1.00 33.53 79 THR A N 1
ATOM 636 C CA . THR A 1 79 ? 9.032 43.001 -15.431 1.00 33.53 79 THR A CA 1
ATOM 637 C C . THR A 1 79 ? 10.232 43.750 -16.033 1.00 33.53 79 THR A C 1
ATOM 639 O O . THR A 1 79 ? 10.782 44.648 -15.404 1.00 33.53 79 THR A O 1
ATOM 642 N N . SER A 1 80 ? 10.471 43.554 -17.334 1.00 34.12 80 SER A N 1
ATOM 643 C CA . SER A 1 80 ? 10.415 44.646 -18.323 1.00 34.12 80 SER A CA 1
ATOM 644 C C . SER A 1 80 ? 10.371 44.117 -19.769 1.00 34.12 80 SER A C 1
ATOM 646 O O . SER A 1 80 ? 11.151 43.272 -20.187 1.00 34.12 80 SER A O 1
ATOM 648 N N . SER A 1 81 ? 9.373 44.621 -20.494 1.00 37.34 81 SER A N 1
ATOM 649 C CA . SER A 1 81 ? 9.246 44.807 -21.947 1.00 37.34 81 SER A CA 1
ATOM 650 C C . SER A 1 81 ? 10.439 44.472 -22.862 1.00 37.34 81 SER A C 1
ATOM 652 O O . SER A 1 81 ? 11.494 45.089 -22.748 1.00 37.34 81 SER A O 1
ATOM 654 N N . SER A 1 82 ? 10.203 43.697 -23.927 1.00 36.47 82 SER A N 1
ATOM 655 C CA . SER A 1 82 ? 10.086 44.192 -25.319 1.00 36.47 82 SER A CA 1
ATOM 656 C C . SER A 1 82 ? 10.281 43.077 -26.367 1.00 36.47 82 SER A C 1
ATOM 658 O O . SER A 1 82 ? 11.102 42.181 -26.229 1.00 36.47 82 SER A O 1
ATOM 660 N N . SER A 1 83 ? 9.443 43.163 -27.400 1.00 39.06 83 SER A N 1
ATOM 661 C CA . SER A 1 83 ? 9.524 42.631 -28.771 1.00 39.06 83 SER A CA 1
ATOM 662 C C . SER A 1 83 ? 10.831 41.996 -29.281 1.00 39.06 83 SER A C 1
ATOM 664 O O . SER A 1 83 ? 11.886 42.619 -29.210 1.00 39.06 83 SER A O 1
ATOM 666 N N . GLY A 1 84 ? 10.710 40.882 -30.020 1.00 31.52 84 GLY A N 1
ATOM 667 C CA . GLY A 1 84 ? 11.729 40.468 -30.994 1.00 31.52 84 GLY A CA 1
ATOM 668 C C . GLY A 1 84 ? 11.549 39.062 -31.575 1.00 31.52 84 GLY A C 1
ATOM 669 O O . GLY A 1 84 ? 11.885 38.075 -30.934 1.00 31.52 84 GLY A O 1
ATOM 670 N N . SER A 1 85 ? 11.058 38.978 -32.814 1.00 40.22 85 SER A N 1
ATOM 671 C CA . SER A 1 85 ? 11.114 37.788 -33.676 1.00 40.22 85 SER A CA 1
ATOM 672 C C . SER A 1 85 ? 12.556 37.464 -34.099 1.00 40.22 85 SER A C 1
ATOM 674 O O . SER A 1 85 ? 13.327 38.384 -34.361 1.00 40.22 85 SER A O 1
ATOM 676 N N . GLY A 1 86 ? 12.899 36.184 -34.287 1.00 30.22 86 GLY A N 1
ATOM 677 C CA . GLY A 1 86 ? 14.172 35.797 -34.909 1.00 30.22 86 GLY A CA 1
ATOM 678 C C . GLY A 1 86 ? 14.330 34.294 -35.147 1.00 30.22 86 GLY A C 1
ATOM 679 O O . GLY A 1 86 ? 14.552 33.532 -34.216 1.00 30.22 86 GLY A O 1
ATOM 680 N N . SER A 1 87 ? 14.237 33.880 -36.414 1.00 39.62 87 SER A N 1
ATOM 681 C CA . SER A 1 87 ? 14.763 32.600 -36.913 1.00 39.62 87 SER A CA 1
ATOM 682 C C . SER A 1 87 ? 16.296 32.623 -36.940 1.00 39.62 87 SER A C 1
ATOM 684 O O . SER A 1 87 ? 16.876 33.658 -37.260 1.00 39.62 87 SER A O 1
ATOM 686 N N . GLY A 1 88 ? 16.953 31.485 -36.701 1.00 30.72 88 GLY A N 1
ATOM 687 C CA . GLY A 1 88 ? 18.404 31.358 -36.875 1.00 30.72 88 GLY A CA 1
ATOM 688 C C . GLY A 1 88 ? 18.917 29.934 -36.665 1.00 30.72 88 GLY A C 1
ATOM 689 O O . GLY A 1 88 ? 18.949 29.437 -35.547 1.00 30.72 88 GLY A O 1
ATOM 690 N N . SER A 1 89 ? 19.318 29.286 -37.758 1.00 37.62 89 SER A N 1
ATOM 691 C CA . SER A 1 89 ? 20.056 28.017 -37.791 1.00 37.62 89 SER A CA 1
ATOM 692 C C . SER A 1 89 ? 21.554 28.274 -37.581 1.00 37.62 89 SER A C 1
ATOM 694 O O . SER A 1 89 ? 22.045 29.220 -38.190 1.00 37.62 89 SER A O 1
ATOM 696 N N . SER A 1 90 ? 22.289 27.393 -36.884 1.00 35.06 90 SER A N 1
ATOM 697 C CA . SER A 1 90 ? 23.651 26.973 -37.290 1.00 35.06 90 SER A CA 1
ATOM 698 C C . SER A 1 90 ? 24.294 25.967 -36.325 1.00 35.06 90 SER A C 1
ATOM 700 O O . SER A 1 90 ? 24.461 26.242 -35.139 1.00 35.06 90 SER A O 1
ATOM 702 N N . SER A 1 91 ? 24.723 24.838 -36.884 1.00 36.03 91 SER A N 1
ATOM 703 C CA . SER A 1 91 ? 25.603 23.806 -36.323 1.00 36.03 91 SER A CA 1
ATOM 704 C C . SER A 1 91 ? 27.052 24.279 -36.144 1.00 36.03 91 SER A C 1
ATOM 706 O O . SER A 1 91 ? 27.534 24.936 -37.059 1.00 36.03 91 SER A O 1
ATOM 708 N N . VAL A 1 92 ? 27.792 23.807 -35.120 1.00 33.34 92 VAL A N 1
ATOM 709 C CA . VAL A 1 92 ? 29.242 23.469 -35.200 1.00 33.34 92 VAL A CA 1
ATOM 710 C C . VAL A 1 92 ? 29.607 22.362 -34.184 1.00 33.34 92 VAL A C 1
ATOM 712 O O . VAL A 1 92 ? 29.039 22.275 -33.102 1.00 33.34 92 VAL A O 1
ATOM 715 N N . LYS A 1 93 ? 30.540 21.504 -34.618 1.00 37.75 93 LYS A N 1
ATOM 716 C CA . LYS A 1 93 ? 31.064 20.230 -34.095 1.00 37.75 93 LYS A CA 1
ATOM 717 C C . LYS A 1 93 ? 31.961 20.350 -32.847 1.00 37.75 93 LYS A C 1
ATOM 719 O O . LYS A 1 93 ? 32.669 21.340 -32.707 1.00 37.75 93 LYS A O 1
ATOM 724 N N . GLY A 1 94 ? 32.061 19.257 -32.084 1.00 32.31 94 GLY A N 1
ATOM 725 C CA . GLY A 1 94 ? 33.195 18.933 -31.208 1.00 32.31 94 GLY A CA 1
ATOM 726 C C . GLY A 1 94 ? 33.574 17.453 -31.356 1.00 32.31 94 GLY A C 1
ATOM 727 O O . GLY A 1 94 ? 32.692 16.596 -31.348 1.00 32.31 94 GLY A O 1
ATOM 728 N N . ASP A 1 95 ? 34.863 17.185 -31.578 1.00 32.53 95 ASP A N 1
ATOM 729 C CA . ASP A 1 95 ? 35.526 15.871 -31.508 1.00 32.53 95 ASP A CA 1
ATOM 730 C C . ASP A 1 95 ? 35.447 15.313 -30.058 1.00 32.53 95 ASP A C 1
ATOM 732 O O . ASP A 1 95 ? 35.015 16.013 -29.152 1.00 32.53 95 ASP A O 1
ATOM 736 N N . GLY A 1 96 ? 35.691 14.058 -29.679 1.00 36.75 96 GLY A N 1
ATOM 737 C CA . GLY A 1 96 ? 36.549 12.993 -30.173 1.00 36.75 96 GLY A CA 1
ATOM 738 C C . GLY A 1 96 ? 37.373 12.477 -28.984 1.00 36.75 96 GLY A C 1
ATOM 739 O O . GLY A 1 96 ? 38.498 12.913 -28.787 1.00 36.75 96 GLY A O 1
ATOM 740 N N . SER A 1 97 ? 36.836 11.547 -28.184 1.00 37.28 97 SER A N 1
ATOM 741 C CA . SER A 1 97 ? 37.654 10.713 -27.289 1.00 37.28 97 SER A CA 1
ATOM 742 C C . SER A 1 97 ? 36.987 9.363 -27.047 1.00 37.28 97 SER A C 1
ATOM 744 O O . SER A 1 97 ? 35.943 9.242 -26.408 1.00 37.28 97 SER A O 1
ATOM 746 N N . VAL A 1 98 ? 37.606 8.352 -27.643 1.00 44.81 98 VAL A N 1
ATOM 747 C CA . VAL A 1 98 ? 37.337 6.929 -27.481 1.00 44.81 98 VAL A CA 1
ATOM 748 C C . VAL A 1 98 ? 37.924 6.459 -26.153 1.00 44.81 98 VAL A C 1
ATOM 750 O O . VAL A 1 98 ? 39.140 6.400 -25.992 1.00 44.81 98 VAL A O 1
ATOM 753 N N . SER A 1 99 ? 37.051 6.058 -25.232 1.00 45.56 99 SER A N 1
ATOM 754 C CA . SER A 1 99 ? 37.421 5.292 -24.042 1.00 45.56 99 SER A CA 1
ATOM 755 C C . SER A 1 99 ? 36.899 3.873 -24.204 1.00 45.56 99 SER A C 1
ATOM 757 O O . SER A 1 99 ? 35.777 3.542 -23.825 1.00 45.56 99 SER A O 1
ATOM 759 N N . SER A 1 100 ? 37.730 3.038 -24.817 1.00 49.34 100 SER A N 1
ATOM 760 C CA . SER A 1 100 ? 37.566 1.591 -24.891 1.00 49.34 100 SER A CA 1
ATOM 761 C C . SER A 1 100 ? 37.720 0.998 -23.488 1.00 49.34 100 SER A C 1
ATOM 763 O O . SER A 1 100 ? 38.829 0.734 -23.034 1.00 49.34 100 SER A O 1
ATOM 765 N N . GLY A 1 101 ? 36.601 0.807 -22.795 1.00 39.41 101 GLY A N 1
ATOM 766 C CA . GLY A 1 101 ? 36.519 0.083 -21.530 1.00 39.41 101 GLY A CA 1
ATOM 767 C C . GLY A 1 101 ? 35.438 -0.982 -21.632 1.00 39.41 101 GLY A C 1
ATOM 768 O O . GLY A 1 101 ? 34.287 -0.732 -21.294 1.00 39.41 101 GLY A O 1
ATOM 769 N N . GLY A 1 102 ? 35.800 -2.157 -22.148 1.00 46.56 102 GLY A N 1
ATOM 770 C CA . GLY A 1 102 ? 34.930 -3.327 -22.179 1.00 46.56 102 GLY A CA 1
ATOM 771 C C . GLY A 1 102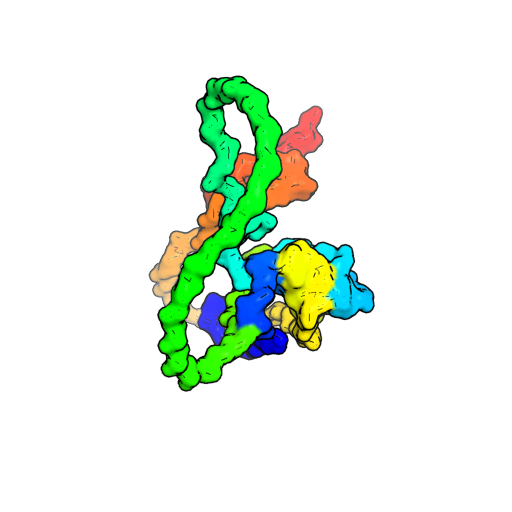 ? 34.675 -3.849 -20.768 1.00 46.56 102 GLY A C 1
ATOM 772 O O . GLY A 1 102 ? 35.416 -4.688 -20.269 1.00 46.56 102 GLY A O 1
ATOM 773 N N . GLY A 1 103 ? 33.618 -3.354 -20.137 1.00 43.44 103 GLY A N 1
ATOM 774 C CA . GLY A 1 103 ? 32.925 -4.021 -19.045 1.00 43.44 103 GLY A CA 1
ATOM 775 C C . GLY A 1 103 ? 31.477 -4.170 -19.480 1.00 43.44 103 GLY A C 1
ATOM 776 O O . GLY A 1 103 ? 30.863 -3.173 -19.844 1.00 43.44 103 GLY A O 1
ATOM 777 N N . ALA A 1 104 ? 30.947 -5.393 -19.509 1.00 50.97 104 ALA A N 1
ATOM 778 C CA . ALA A 1 104 ? 29.532 -5.630 -19.767 1.00 50.97 104 ALA A CA 1
ATOM 779 C C . ALA A 1 104 ? 28.715 -4.868 -18.711 1.00 50.97 104 ALA A C 1
ATOM 781 O O . ALA A 1 104 ? 28.585 -5.313 -17.571 1.00 50.97 104 ALA A O 1
ATOM 782 N N . SER A 1 105 ? 28.244 -3.670 -19.059 1.00 53.94 105 SER A N 1
ATOM 783 C CA . SER A 1 105 ? 27.382 -2.879 -18.198 1.00 53.94 105 SER A CA 1
ATOM 784 C C . SER A 1 105 ? 26.065 -3.624 -18.112 1.00 53.94 105 SER A C 1
ATOM 786 O O . SER A 1 105 ? 25.378 -3.762 -19.116 1.00 53.94 105 SER A O 1
ATOM 788 N N . SER A 1 106 ? 25.733 -4.158 -16.940 1.00 64.12 106 SER A N 1
ATOM 789 C CA . SER A 1 106 ? 24.446 -4.809 -16.728 1.00 64.12 106 SER A CA 1
ATOM 790 C C . SER A 1 106 ? 23.331 -3.829 -17.098 1.00 64.12 106 SER A C 1
ATOM 792 O O . SER A 1 106 ? 23.155 -2.848 -16.389 1.00 64.12 106 SER A O 1
ATOM 794 N N . ASP A 1 107 ? 22.575 -4.059 -18.173 1.00 83.56 107 ASP A N 1
ATOM 795 C CA . ASP A 1 107 ? 21.480 -3.179 -18.638 1.00 83.56 107 ASP A CA 1
ATOM 796 C C . ASP A 1 107 ? 20.269 -3.140 -17.680 1.00 83.56 107 ASP A C 1
ATOM 798 O O . ASP A 1 107 ? 19.161 -2.740 -18.035 1.00 83.56 107 ASP A O 1
ATOM 802 N N . GLU A 1 108 ? 20.474 -3.541 -16.43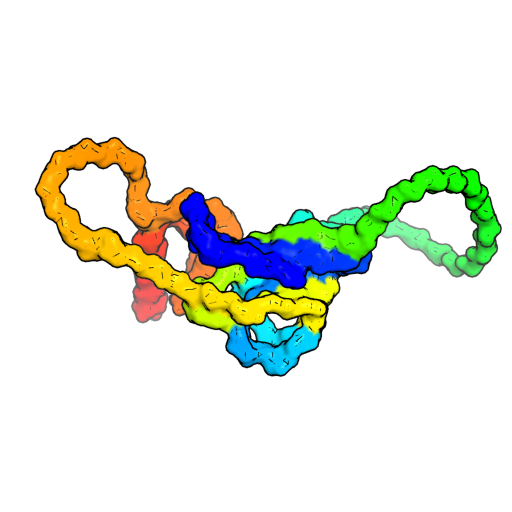0 1.00 87.12 108 GLU A N 1
ATOM 803 C CA . GLU A 1 108 ? 19.464 -3.778 -15.417 1.00 87.12 108 GLU A CA 1
ATOM 804 C C . GLU A 1 108 ? 19.779 -2.990 -14.138 1.00 87.12 108 GLU A C 1
ATOM 806 O O . GLU A 1 108 ? 20.940 -2.807 -13.755 1.00 87.12 108 GLU A O 1
ATOM 811 N N . GLU A 1 109 ? 18.714 -2.550 -13.477 1.00 90.31 109 GLU A N 1
ATOM 812 C CA . GLU A 1 109 ? 18.674 -1.945 -12.151 1.00 90.31 109 GLU A CA 1
ATOM 813 C C . GLU A 1 109 ? 17.791 -2.820 -11.250 1.00 90.31 109 GLU A C 1
ATOM 815 O O . GLU A 1 109 ? 16.838 -3.459 -11.706 1.00 90.31 109 GLU A O 1
ATOM 820 N N . SER A 1 110 ? 18.119 -2.892 -9.964 1.00 90.94 110 SER A N 1
ATOM 821 C CA . SER A 1 110 ? 17.383 -3.698 -8.992 1.00 90.94 110 SER A CA 1
ATOM 822 C C . SER A 1 110 ? 17.389 -3.045 -7.624 1.00 90.94 110 SER A C 1
ATOM 824 O O . SER A 1 110 ? 18.348 -2.360 -7.271 1.00 90.94 110 SER A O 1
ATOM 826 N N . GLY A 1 111 ? 16.377 -3.350 -6.825 1.00 89.81 111 GLY A N 1
ATOM 827 C CA . GLY A 1 111 ? 16.257 -2.863 -5.460 1.00 89.81 111 GLY A CA 1
ATOM 828 C C . GLY A 1 111 ? 15.155 -3.587 -4.701 1.00 89.81 111 GLY A C 1
ATOM 829 O O . GLY A 1 111 ? 14.647 -4.618 -5.145 1.00 89.81 111 GLY A O 1
ATOM 830 N N . THR A 1 112 ? 14.785 -3.028 -3.552 1.00 90.19 112 THR A N 1
ATOM 831 C CA . THR A 1 112 ? 13.732 -3.563 -2.688 1.00 90.19 112 THR A CA 1
ATOM 832 C C . THR A 1 112 ? 12.846 -2.423 -2.219 1.00 90.19 112 THR A C 1
ATOM 834 O O . THR A 1 112 ? 13.356 -1.435 -1.699 1.00 90.19 112 THR A O 1
ATOM 837 N N . VAL A 1 113 ? 11.530 -2.576 -2.355 1.00 90.00 113 VAL A N 1
ATOM 838 C CA . VAL A 1 113 ? 10.562 -1.718 -1.658 1.00 90.00 113 VAL A CA 1
ATOM 839 C C . VAL A 1 113 ? 10.124 -2.392 -0.363 1.00 90.00 113 VAL A C 1
ATOM 841 O O . VAL A 1 113 ? 10.029 -3.621 -0.293 1.00 90.00 113 VAL A O 1
ATOM 844 N N . VAL A 1 114 ? 9.860 -1.594 0.669 1.00 88.50 114 VAL A N 1
ATOM 845 C CA . VAL A 1 114 ? 9.428 -2.086 1.981 1.00 88.50 114 VAL A CA 1
ATOM 846 C C . VAL A 1 114 ? 8.072 -1.483 2.310 1.00 88.50 114 VAL A C 1
ATOM 848 O O . VAL A 1 114 ? 7.972 -0.308 2.649 1.00 88.50 114 VAL A O 1
ATOM 851 N N . PHE A 1 115 ? 7.029 -2.300 2.227 1.00 88.00 115 PHE A N 1
ATOM 852 C CA . PHE A 1 115 ? 5.706 -1.947 2.719 1.00 88.00 115 PHE A CA 1
ATOM 853 C C . PHE A 1 115 ? 5.717 -2.060 4.237 1.00 88.00 115 PHE A C 1
ATOM 855 O O . PHE A 1 115 ? 6.113 -3.091 4.779 1.00 88.00 115 PHE A O 1
ATOM 862 N N . GLN A 1 116 ? 5.294 -1.007 4.920 1.00 83.69 116 GLN A N 1
ATOM 863 C CA . GLN A 1 116 ? 5.213 -0.938 6.374 1.00 83.69 116 GLN A CA 1
ATOM 864 C C . GLN A 1 116 ? 4.120 0.051 6.767 1.00 83.69 116 GLN A C 1
ATOM 866 O O . GLN A 1 116 ? 3.711 0.877 5.950 1.00 83.69 116 GLN A O 1
ATOM 871 N N . GLY A 1 117 ? 3.650 -0.020 8.012 1.00 81.44 117 GLY A N 1
ATOM 872 C CA . GLY A 1 117 ? 2.564 0.848 8.452 1.00 81.44 117 GLY A CA 1
ATOM 873 C C . GLY A 1 117 ? 1.337 0.684 7.552 1.00 81.44 117 GLY A C 1
ATOM 874 O O . GLY A 1 117 ? 0.926 -0.421 7.222 1.00 81.44 117 GLY A O 1
ATOM 875 N N . ASP A 1 118 ? 0.752 1.785 7.127 1.00 78.00 118 ASP A N 1
ATOM 876 C CA . ASP A 1 118 ? -0.456 1.816 6.308 1.00 78.00 118 ASP A CA 1
ATOM 877 C C . ASP A 1 118 ? -0.334 1.223 4.907 1.00 78.00 118 ASP A C 1
ATOM 879 O O . ASP A 1 118 ? -1.351 0.844 4.332 1.00 78.00 118 ASP A O 1
ATOM 883 N N . ALA A 1 119 ? 0.883 1.116 4.376 1.00 83.69 119 ALA A N 1
ATOM 884 C CA . ALA A 1 119 ? 1.095 0.449 3.103 1.00 83.69 119 ALA A CA 1
ATOM 885 C C . ALA A 1 119 ? 0.847 -1.071 3.217 1.00 83.69 119 ALA A C 1
ATOM 887 O O . ALA A 1 119 ? 0.705 -1.758 2.205 1.00 83.69 119 ALA A O 1
ATOM 888 N N . LEU A 1 120 ? 0.778 -1.622 4.436 1.00 88.50 120 LEU A N 1
ATOM 889 C CA . LEU A 1 120 ? 0.477 -3.032 4.651 1.00 88.50 120 LEU A CA 1
ATOM 890 C C . LEU A 1 120 ? -1.007 -3.369 4.457 1.00 88.50 120 LEU A C 1
ATOM 892 O O . LEU A 1 120 ? -1.887 -2.614 4.877 1.00 88.50 120 LEU A O 1
ATOM 896 N N . PRO A 1 121 ? -1.311 -4.581 3.963 1.00 84.00 121 PRO A N 1
ATOM 897 C CA . PRO A 1 121 ? -2.663 -5.106 3.998 1.00 84.00 121 PRO A CA 1
ATOM 898 C C . PRO A 1 121 ? -2.989 -5.633 5.401 1.00 84.00 121 PRO A C 1
ATOM 900 O O . PRO A 1 121 ? -2.739 -6.789 5.732 1.00 84.00 121 PRO A O 1
ATOM 903 N N . TRP A 1 122 ? -3.612 -4.791 6.225 1.00 81.94 122 TRP A N 1
ATOM 904 C CA . TRP A 1 122 ? -4.037 -5.102 7.605 1.00 81.94 122 TRP A CA 1
ATOM 905 C C . TRP A 1 122 ? -5.170 -6.126 7.724 1.00 81.94 122 TRP A C 1
ATOM 907 O O . TRP A 1 122 ? -5.751 -6.316 8.788 1.00 81.94 122 TRP A O 1
ATOM 917 N N . THR A 1 123 ? -5.527 -6.771 6.620 1.00 82.56 123 THR A N 1
ATOM 918 C CA . THR A 1 123 ? -6.580 -7.777 6.589 1.00 82.56 123 THR A CA 1
ATOM 919 C C . THR A 1 123 ? -6.022 -9.052 5.988 1.00 82.56 123 THR A C 1
ATOM 921 O O . THR A 1 123 ? -5.446 -9.031 4.898 1.00 82.56 123 THR A O 1
ATOM 924 N N . VAL A 1 124 ? -6.230 -10.165 6.688 1.00 82.31 124 VAL A N 1
ATOM 925 C CA . VAL A 1 124 ? -5.835 -11.494 6.216 1.00 82.31 124 VAL A CA 1
ATOM 926 C C . VAL A 1 124 ? -6.450 -11.805 4.847 1.00 82.31 124 VAL A C 1
ATOM 928 O O . VAL A 1 124 ? -7.549 -11.340 4.505 1.00 82.31 124 VAL A O 1
ATOM 931 N N . GLY A 1 125 ? -5.732 -12.590 4.047 1.00 86.62 125 GLY A N 1
ATOM 932 C CA . GLY A 1 125 ? -6.185 -13.024 2.730 1.00 86.62 125 GLY A CA 1
ATOM 933 C C . GLY A 1 125 ? -5.076 -13.149 1.692 1.00 86.62 125 GLY A C 1
ATOM 934 O O . GLY A 1 125 ? -3.890 -13.058 1.997 1.00 86.62 125 GLY A O 1
ATOM 935 N N . ARG A 1 126 ? -5.498 -13.365 0.441 1.00 87.88 126 ARG A N 1
ATOM 936 C CA . ARG A 1 126 ? -4.617 -13.496 -0.725 1.00 87.88 126 ARG A CA 1
ATOM 937 C C . ARG A 1 126 ? -4.457 -12.166 -1.443 1.00 87.88 126 ARG A C 1
ATOM 939 O O . ARG A 1 126 ? -5.456 -11.546 -1.828 1.00 87.88 126 ARG A O 1
ATOM 946 N N . TYR A 1 127 ? -3.211 -11.796 -1.689 1.00 93.31 127 TYR A N 1
ATOM 947 C CA . TYR A 1 127 ? -2.823 -10.573 -2.372 1.00 93.31 127 TYR A CA 1
ATOM 948 C C . TYR A 1 127 ? -1.929 -10.864 -3.575 1.00 93.31 127 TYR A C 1
ATOM 950 O O . TYR A 1 127 ? -1.260 -11.888 -3.634 1.00 93.31 127 TYR A O 1
ATOM 958 N N . GLU A 1 128 ? -1.928 -9.957 -4.539 1.00 94.56 128 GLU A N 1
ATOM 959 C CA . GLU A 1 128 ? -1.029 -9.944 -5.687 1.00 94.56 128 GLU A CA 1
ATOM 960 C C . GLU A 1 128 ? -0.232 -8.638 -5.693 1.00 94.56 128 GLU A C 1
ATOM 962 O O . GLU A 1 128 ? -0.745 -7.570 -5.339 1.00 94.56 128 GLU A O 1
ATOM 967 N N . VAL A 1 129 ? 1.027 -8.737 -6.100 1.00 96.19 129 VAL A N 1
ATOM 968 C CA . VAL A 1 129 ? 1.931 -7.608 -6.297 1.00 96.19 129 VAL A CA 1
ATOM 969 C C . VAL A 1 129 ? 1.843 -7.176 -7.752 1.00 96.19 129 VAL A C 1
ATOM 971 O O . VAL A 1 129 ? 1.898 -8.014 -8.653 1.00 96.19 129 VAL A O 1
ATOM 974 N N . ARG A 1 130 ? 1.750 -5.870 -7.997 1.00 97.12 130 ARG A N 1
ATOM 975 C CA . ARG A 1 130 ? 1.764 -5.296 -9.347 1.00 97.12 130 ARG A CA 1
ATOM 976 C C . ARG A 1 130 ? 2.848 -4.234 -9.458 1.00 97.12 130 ARG A C 1
ATOM 978 O O . ARG A 1 130 ? 2.868 -3.307 -8.654 1.00 97.12 130 ARG A O 1
ATOM 985 N N . TYR A 1 131 ? 3.722 -4.359 -10.454 1.00 97.19 131 TYR A N 1
ATOM 986 C CA . TYR A 1 131 ? 4.675 -3.312 -10.828 1.00 97.19 131 TYR A CA 1
ATOM 987 C C . TYR A 1 131 ? 4.054 -2.408 -11.886 1.00 97.19 131 TYR A C 1
ATOM 989 O O . TYR A 1 131 ? 3.614 -2.893 -12.933 1.00 97.19 131 TYR A O 1
ATOM 997 N N . HIS A 1 132 ? 4.058 -1.111 -11.622 1.00 97.25 132 HIS A N 1
ATOM 998 C CA . HIS A 1 132 ? 3.408 -0.086 -12.414 1.00 97.25 132 HIS A CA 1
ATOM 999 C C . HIS A 1 132 ? 4.401 0.874 -13.061 1.00 97.25 132 HIS A C 1
ATOM 1001 O O . HIS A 1 132 ? 5.448 1.173 -12.492 1.00 97.25 132 HIS A O 1
ATOM 1007 N N . HIS A 1 133 ? 4.048 1.355 -14.253 1.00 94.12 133 HIS A N 1
ATOM 1008 C CA . HIS A 1 133 ? 4.913 2.202 -15.069 1.00 94.12 133 HIS A CA 1
ATOM 1009 C C . HIS A 1 133 ? 4.515 3.678 -15.023 1.00 94.12 133 HIS A C 1
ATOM 1011 O O . HIS A 1 133 ? 3.345 3.995 -15.212 1.00 94.12 133 HIS A O 1
ATOM 1017 N N . ASP A 1 134 ? 5.493 4.565 -14.871 1.00 89.62 134 ASP A N 1
ATOM 1018 C CA . ASP A 1 134 ? 5.417 6.006 -15.159 1.00 89.62 134 ASP A CA 1
ATOM 1019 C C . ASP A 1 134 ? 4.344 6.786 -14.386 1.00 89.62 134 ASP A C 1
ATOM 1021 O O . ASP A 1 134 ? 3.739 7.738 -14.871 1.00 89.62 134 ASP A O 1
ATOM 1025 N N . GLY A 1 135 ? 4.057 6.363 -13.153 1.00 87.25 135 GLY A N 1
ATOM 1026 C CA . GLY A 1 135 ? 2.960 6.910 -12.350 1.00 87.25 135 GLY A CA 1
ATOM 1027 C C . GLY A 1 135 ? 1.572 6.566 -12.903 1.00 87.25 135 GLY A C 1
ATOM 1028 O O . GLY A 1 135 ? 0.563 7.041 -12.386 1.00 87.25 135 GLY A O 1
ATOM 1029 N N . MET A 1 136 ? 1.509 5.726 -13.935 1.00 91.19 136 MET A N 1
ATOM 1030 C CA . MET A 1 136 ? 0.292 5.247 -14.572 1.00 91.19 136 MET A CA 1
ATOM 1031 C C . MET A 1 136 ? -0.084 3.863 -14.037 1.00 91.19 136 MET A C 1
ATOM 1033 O O . MET A 1 136 ? 0.680 3.183 -13.355 1.00 91.19 136 MET A O 1
ATOM 1037 N N . TYR A 1 137 ? -1.289 3.413 -14.377 1.00 92.25 137 TYR A N 1
ATOM 1038 C CA . TYR A 1 137 ? -1.829 2.131 -13.912 1.00 92.25 137 TYR A CA 1
ATOM 1039 C C . TYR A 1 137 ? -1.531 0.949 -14.846 1.00 92.25 137 TYR A C 1
ATOM 1041 O O . TYR A 1 137 ? -2.066 -0.146 -14.647 1.00 92.25 137 TYR A O 1
ATOM 1049 N N . ASN A 1 138 ? -0.684 1.144 -15.859 1.00 96.94 138 ASN A N 1
ATOM 1050 C CA . ASN A 1 138 ? -0.170 0.068 -16.703 1.00 96.94 138 ASN A CA 1
ATOM 1051 C C . ASN A 1 138 ? 0.683 -0.876 -15.855 1.00 96.94 138 ASN A C 1
ATOM 1053 O O . ASN A 1 138 ? 1.535 -0.419 -15.098 1.00 96.94 138 ASN A O 1
ATOM 1057 N N . VAL A 1 139 ? 0.434 -2.178 -15.966 1.00 96.50 139 VAL A N 1
ATOM 1058 C CA . VAL A 1 139 ? 1.132 -3.220 -15.210 1.00 96.50 139 VAL A CA 1
ATOM 1059 C C . VAL A 1 139 ? 2.218 -3.820 -16.095 1.00 96.50 139 VAL A C 1
ATOM 1061 O O . VAL A 1 139 ? 1.917 -4.347 -17.165 1.00 96.50 139 VAL A O 1
ATOM 1064 N N . LEU A 1 140 ? 3.472 -3.756 -15.647 1.00 95.25 140 LEU A N 1
ATOM 1065 C CA . LEU A 1 140 ? 4.610 -4.363 -16.347 1.00 95.25 140 LEU A CA 1
ATOM 1066 C C . LEU A 1 140 ? 4.953 -5.755 -15.817 1.00 95.25 140 LEU A C 1
ATOM 1068 O O . LEU A 1 140 ? 5.482 -6.584 -16.553 1.00 95.25 140 LEU A O 1
ATOM 1072 N N . ALA A 1 141 ? 4.665 -6.016 -14.543 1.00 94.62 141 ALA A N 1
ATOM 1073 C CA . ALA A 1 141 ? 4.907 -7.311 -13.924 1.00 94.62 141 ALA A CA 1
ATOM 1074 C C . ALA A 1 141 ? 3.896 -7.596 -12.812 1.00 94.62 141 ALA A C 1
ATOM 1076 O O . ALA A 1 141 ? 3.406 -6.682 -12.146 1.00 94.62 141 ALA A O 1
ATOM 1077 N N . LEU A 1 142 ? 3.639 -8.885 -12.603 1.00 93.69 142 LEU A N 1
ATOM 1078 C CA . LEU A 1 142 ? 2.813 -9.426 -11.531 1.00 93.69 142 LEU A CA 1
ATOM 1079 C C . LEU A 1 142 ? 3.637 -10.414 -10.704 1.00 93.69 142 LEU A C 1
ATOM 1081 O O . LEU A 1 142 ? 4.507 -11.092 -11.251 1.00 93.69 142 LEU A O 1
ATOM 1085 N N . ASP A 1 143 ? 3.342 -10.503 -9.412 1.00 93.44 143 ASP A N 1
ATOM 1086 C CA . ASP A 1 143 ? 3.863 -11.548 -8.527 1.00 93.44 143 ASP A CA 1
ATOM 1087 C C . ASP A 1 143 ? 2.794 -11.980 -7.511 1.00 93.44 143 ASP A C 1
ATOM 1089 O O . ASP A 1 143 ? 1.913 -11.195 -7.150 1.00 93.44 143 ASP A O 1
ATOM 1093 N N . GLY A 1 144 ? 2.863 -13.228 -7.054 1.00 83.88 144 GLY A N 1
ATOM 1094 C CA . GLY A 1 144 ? 1.886 -13.845 -6.155 1.00 83.88 144 GLY A CA 1
ATOM 1095 C C . GLY A 1 144 ? 1.061 -14.988 -6.778 1.00 83.88 144 GLY A C 1
ATOM 1096 O O . GLY A 1 144 ? 1.363 -15.456 -7.877 1.00 83.88 144 GLY A O 1
ATOM 1097 N N . PRO A 1 145 ? 0.008 -15.461 -6.078 1.00 87.56 145 PRO A N 1
ATOM 1098 C CA . PRO A 1 145 ? -0.559 -14.877 -4.863 1.00 87.56 145 PRO A CA 1
ATOM 1099 C C . PRO A 1 145 ? 0.339 -15.032 -3.629 1.00 87.56 145 PRO A C 1
ATOM 1101 O O . PRO A 1 145 ? 0.994 -16.052 -3.445 1.00 87.56 145 PRO A O 1
ATOM 1104 N N . ILE A 1 146 ? 0.317 -14.018 -2.769 1.00 87.19 146 ILE A N 1
ATOM 1105 C CA . ILE A 1 146 ? 0.934 -14.003 -1.443 1.00 87.19 146 ILE A CA 1
ATOM 1106 C C . ILE A 1 146 ? -0.184 -14.098 -0.399 1.00 87.19 146 ILE A C 1
ATOM 1108 O O . ILE A 1 146 ? -1.202 -13.410 -0.515 1.00 87.19 146 ILE A O 1
ATOM 1112 N N . GLU A 1 147 ? -0.013 -14.942 0.616 1.00 85.38 147 GLU A N 1
ATOM 1113 C CA . GLU A 1 147 ? -0.991 -15.130 1.692 1.00 85.38 147 GLU A CA 1
ATOM 1114 C C . GLU A 1 147 ? -0.567 -14.415 2.975 1.00 85.38 147 GLU A C 1
ATOM 1116 O O . GLU A 1 147 ? 0.506 -14.664 3.517 1.00 85.38 147 GLU A O 1
ATOM 1121 N N . ILE A 1 148 ? -1.442 -13.536 3.469 1.00 83.31 148 ILE A N 1
ATOM 1122 C CA . ILE A 1 148 ? -1.302 -12.871 4.765 1.00 83.31 148 ILE A CA 1
ATOM 1123 C C . ILE A 1 148 ? -2.214 -13.579 5.758 1.00 83.31 148 ILE A C 1
ATOM 1125 O O . ILE A 1 148 ? -3.435 -13.612 5.574 1.00 83.31 148 ILE A O 1
ATOM 1129 N N . TYR A 1 149 ? -1.616 -14.117 6.815 1.00 78.06 149 TYR A N 1
ATOM 1130 C CA . TYR A 1 149 ? -2.300 -14.800 7.906 1.00 78.06 149 TYR A CA 1
ATOM 1131 C C . TYR A 1 149 ? -1.951 -14.164 9.251 1.00 78.06 149 TYR A C 1
ATOM 1133 O O . TYR A 1 149 ? -0.897 -13.554 9.428 1.00 78.06 149 TYR A O 1
ATOM 1141 N N . GLU A 1 150 ? -2.847 -14.330 10.217 1.00 68.31 150 GLU A N 1
ATOM 1142 C CA . GLU A 1 150 ? -2.579 -13.991 11.607 1.00 68.31 150 GLU A CA 1
ATOM 1143 C C . GLU A 1 150 ? -1.886 -15.180 12.274 1.00 68.31 150 GLU A C 1
ATOM 1145 O O . GLU A 1 150 ? -2.407 -16.297 12.285 1.00 68.31 150 GLU A O 1
ATOM 1150 N N . LYS A 1 151 ? -0.686 -14.961 12.817 1.00 63.78 151 LYS A N 1
ATOM 1151 C CA . LYS A 1 151 ? -0.034 -15.967 13.652 1.00 63.78 151 LYS A CA 1
ATOM 1152 C C . LYS A 1 151 ? -0.596 -15.832 15.064 1.00 63.78 151 LYS A C 1
ATOM 1154 O O . LYS A 1 151 ? -0.136 -14.989 15.830 1.00 63.78 151 LYS A O 1
ATOM 1159 N N . VAL A 1 152 ? -1.600 -16.645 15.384 1.00 56.56 152 VAL A N 1
ATOM 1160 C CA . VAL A 1 152 ? -2.073 -16.794 16.763 1.00 56.56 152 VAL A CA 1
ATOM 1161 C C . VAL A 1 152 ? -0.997 -17.553 17.523 1.00 56.56 152 VAL A C 1
ATOM 1163 O O . VAL A 1 152 ? -0.732 -18.722 17.237 1.00 56.56 152 VAL A O 1
ATOM 1166 N N . ASP A 1 153 ? -0.341 -16.873 18.455 1.00 60.34 153 ASP A N 1
ATOM 1167 C CA . ASP A 1 153 ? 0.603 -17.529 19.344 1.00 60.34 153 ASP A CA 1
ATOM 1168 C C . ASP A 1 153 ? -0.172 -18.251 20.447 1.00 60.34 153 ASP A C 1
ATOM 1170 O O . ASP A 1 153 ? -0.621 -17.646 21.421 1.00 60.34 153 ASP A O 1
ATOM 1174 N N . PHE A 1 154 ? -0.387 -19.551 20.266 1.00 54.31 154 PHE A N 1
ATOM 1175 C CA . PHE A 1 154 ? -1.105 -20.378 21.233 1.00 54.31 154 PHE A CA 1
ATOM 1176 C C . PHE A 1 154 ? -0.371 -20.504 22.576 1.00 54.31 154 PHE A C 1
ATOM 1178 O O . PHE A 1 154 ? -1.023 -20.805 23.576 1.00 54.31 154 PHE A O 1
ATOM 1185 N N . GLU A 1 155 ? 0.939 -20.233 22.637 1.00 57.62 155 GLU A N 1
ATOM 1186 C CA . GLU A 1 155 ? 1.677 -20.233 23.905 1.00 57.62 155 GLU A CA 1
ATOM 1187 C C . GLU A 1 155 ? 1.244 -19.071 24.810 1.00 57.62 155 GLU A C 1
ATOM 1189 O O . GLU A 1 155 ? 1.219 -19.226 26.029 1.00 57.62 155 GLU A O 1
ATOM 1194 N N . SER A 1 156 ? 0.770 -17.957 24.233 1.00 57.47 156 SER A N 1
ATOM 1195 C CA . SER A 1 156 ? 0.256 -16.804 24.993 1.00 57.47 156 SER A CA 1
ATOM 1196 C C . SER A 1 156 ? -1.048 -17.078 25.760 1.00 57.47 156 SER A C 1
ATOM 1198 O O . SER A 1 156 ? -1.397 -16.328 26.671 1.00 57.47 156 SER A O 1
ATOM 1200 N N . PHE A 1 157 ? -1.756 -18.165 25.428 1.00 57.22 157 PHE A N 1
ATOM 1201 C CA . PHE A 1 157 ? -3.015 -18.567 26.067 1.00 57.22 157 PHE A CA 1
ATOM 1202 C C . PHE A 1 157 ? -2.855 -19.725 27.064 1.00 57.22 157 PHE A C 1
ATOM 1204 O O . PHE A 1 157 ? -3.841 -20.157 27.666 1.00 57.22 157 PHE A O 1
ATOM 1211 N N . MET A 1 158 ? -1.637 -20.239 27.259 1.00 58.94 158 MET A N 1
ATOM 1212 C CA . MET A 1 158 ? -1.371 -21.246 28.284 1.00 58.94 158 MET A CA 1
ATOM 1213 C C . MET A 1 158 ? -1.346 -20.560 29.663 1.00 58.94 158 MET A C 1
ATOM 1215 O O . MET A 1 158 ? -0.555 -19.637 29.861 1.00 58.94 158 MET A O 1
ATOM 1219 N N . PRO A 1 159 ? -2.180 -20.967 30.642 1.00 48.81 159 PRO A N 1
ATOM 1220 C CA . PRO A 1 159 ? -2.122 -20.395 31.980 1.00 48.81 159 PRO A CA 1
ATOM 1221 C C . PRO A 1 159 ? -0.765 -20.720 32.608 1.00 48.81 159 PRO A C 1
ATOM 1223 O O . PRO A 1 159 ? -0.443 -21.883 32.859 1.00 48.81 159 PRO A O 1
ATOM 1226 N N . VAL A 1 160 ? 0.030 -19.678 32.860 1.00 53.84 160 VAL A N 1
ATOM 1227 C CA . VAL A 1 160 ? 1.296 -19.782 33.586 1.00 53.84 160 VAL A CA 1
ATOM 1228 C C . VAL A 1 160 ? 0.990 -20.318 34.982 1.00 53.84 160 VAL A C 1
ATOM 1230 O O . VAL A 1 160 ? 0.386 -19.641 35.815 1.00 53.84 160 VAL A O 1
ATOM 1233 N N . GLY A 1 161 ? 1.392 -21.564 35.237 1.00 47.72 161 GLY A N 1
ATOM 1234 C CA . GLY A 1 161 ? 1.476 -22.100 36.589 1.00 47.72 161 GLY A CA 1
ATOM 1235 C C . GLY A 1 161 ? 2.431 -21.222 37.392 1.00 47.72 161 GLY A C 1
ATOM 1236 O O . GLY A 1 161 ? 3.604 -21.103 37.049 1.00 47.72 161 GLY A O 1
ATOM 1237 N N . GLY A 1 162 ? 1.902 -20.549 38.411 1.00 41.94 162 GLY A N 1
ATOM 1238 C CA . GLY A 1 162 ? 2.623 -19.520 39.145 1.00 41.94 162 GLY A CA 1
ATOM 1239 C C . GLY A 1 162 ? 3.852 -20.028 39.898 1.00 41.94 162 GLY A C 1
ATOM 1240 O O . GLY A 1 162 ? 3.830 -21.083 40.525 1.00 41.94 162 GLY A O 1
ATOM 1241 N N . SER A 1 163 ? 4.887 -19.195 39.920 1.00 42.19 163 SER A N 1
ATOM 1242 C CA . SER A 1 163 ? 5.668 -18.914 41.123 1.00 42.19 163 SER A CA 1
ATOM 1243 C C . SER A 1 163 ? 6.368 -17.573 40.927 1.00 42.19 163 SER A C 1
ATOM 1245 O O . SER A 1 163 ? 6.921 -17.309 39.864 1.00 42.19 163 SER A O 1
ATOM 1247 N N . GLY A 1 164 ? 6.261 -16.709 41.933 1.00 47.59 164 GLY A N 1
ATOM 1248 C CA . GLY A 1 164 ? 6.608 -15.297 41.845 1.00 47.59 164 GLY A CA 1
ATOM 1249 C C . GLY A 1 164 ? 8.074 -15.003 41.535 1.00 47.59 164 GLY A C 1
ATOM 1250 O O . GLY A 1 164 ? 8.985 -15.704 41.969 1.00 47.59 164 GLY A O 1
ATOM 1251 N N . GLY A 1 165 ? 8.258 -13.882 40.849 1.00 33.03 165 GLY A N 1
ATOM 1252 C CA . GLY A 1 165 ? 9.507 -13.154 40.713 1.00 33.03 165 GLY A CA 1
ATOM 1253 C C . GLY A 1 165 ? 9.155 -11.723 40.329 1.00 33.03 165 GLY A C 1
ATOM 1254 O O . GLY A 1 165 ? 8.522 -11.502 39.303 1.00 33.03 165 GLY A O 1
ATOM 1255 N N . ASN A 1 166 ? 9.481 -10.773 41.204 1.00 48.53 166 ASN A N 1
ATOM 1256 C CA . ASN A 1 166 ? 9.436 -9.351 40.891 1.00 48.53 166 ASN A CA 1
ATOM 1257 C C . ASN A 1 166 ? 10.416 -9.081 39.747 1.00 48.53 166 ASN A C 1
ATOM 1259 O O . ASN A 1 166 ? 11.615 -9.282 39.931 1.00 48.53 166 ASN A O 1
ATOM 1263 N N . GLU A 1 167 ? 9.924 -8.580 38.620 1.00 45.06 167 GLU A N 1
ATOM 1264 C CA . GLU A 1 167 ? 10.753 -7.938 37.603 1.00 45.06 167 GLU A CA 1
ATOM 1265 C C . GLU A 1 167 ? 10.167 -6.553 37.323 1.00 45.06 167 GLU A C 1
ATOM 1267 O O . GLU A 1 167 ? 9.217 -6.370 36.567 1.00 45.06 167 GLU A O 1
ATOM 1272 N N . GLU A 1 168 ? 10.723 -5.568 38.027 1.00 52.66 168 GLU A N 1
ATOM 1273 C CA . GLU A 1 168 ? 10.697 -4.174 37.606 1.00 52.66 168 GLU A CA 1
ATOM 1274 C C . GLU A 1 168 ? 11.528 -4.065 36.315 1.00 52.66 168 GLU A C 1
ATOM 1276 O O . GLU A 1 168 ? 12.736 -4.306 36.333 1.00 52.66 168 GLU A O 1
ATOM 1281 N N . GLY A 1 169 ? 10.889 -3.716 35.195 1.00 45.41 169 GLY A N 1
ATOM 1282 C CA . GLY A 1 169 ? 11.557 -3.528 33.906 1.00 45.41 169 GLY A CA 1
ATOM 1283 C C . GLY A 1 169 ? 10.686 -2.771 32.899 1.00 45.41 169 GLY A C 1
ATOM 1284 O O . GLY A 1 169 ? 9.784 -3.351 32.313 1.00 45.41 169 GLY A O 1
ATOM 1285 N N . GLU A 1 170 ? 10.995 -1.482 32.718 1.00 52.78 170 GLU A N 1
ATOM 1286 C CA . GLU A 1 170 ? 10.496 -0.538 31.694 1.00 52.78 170 GLU A CA 1
ATOM 1287 C C . GLU A 1 170 ? 8.998 -0.164 31.741 1.00 52.78 170 GLU A C 1
ATOM 1289 O O . GLU A 1 170 ? 8.160 -0.644 30.983 1.00 52.78 170 GLU A O 1
ATOM 1294 N N . GLY A 1 171 ? 8.678 0.783 32.633 1.00 52.62 171 GLY A N 1
ATOM 1295 C CA . GLY A 1 171 ? 7.353 1.386 32.794 1.00 52.62 171 GLY A CA 1
ATOM 1296 C C . GLY A 1 171 ? 6.955 2.348 31.670 1.00 52.62 171 GLY A C 1
ATOM 1297 O O . GLY A 1 171 ? 7.182 3.552 31.778 1.00 52.62 171 GLY A O 1
ATOM 1298 N N . GLY A 1 172 ? 6.315 1.818 30.631 1.00 59.16 172 GLY A N 1
ATOM 1299 C CA . GLY A 1 172 ? 5.400 2.561 29.756 1.00 59.16 172 GLY A CA 1
ATOM 1300 C C . GLY A 1 172 ? 3.988 1.992 29.896 1.00 59.16 172 GLY A C 1
ATOM 1301 O O . GLY A 1 172 ? 3.844 0.784 30.105 1.00 59.16 172 GLY A O 1
ATOM 1302 N N . ASP A 1 173 ? 2.955 2.833 29.824 1.00 73.44 173 ASP A N 1
ATOM 1303 C CA . ASP A 1 173 ? 1.569 2.352 29.831 1.00 73.44 173 ASP A CA 1
ATOM 1304 C C . ASP A 1 173 ? 1.363 1.438 28.600 1.00 73.44 173 ASP A C 1
ATOM 1306 O O . ASP A 1 173 ? 1.848 1.771 27.514 1.00 73.44 173 ASP A O 1
ATOM 1310 N N . PRO A 1 174 ? 0.702 0.268 28.715 1.00 70.69 174 PRO A N 1
ATOM 1311 C CA . PRO A 1 174 ? 0.385 -0.573 27.555 1.00 70.69 174 PRO A CA 1
ATOM 1312 C C . PRO A 1 174 ? -0.375 0.167 26.442 1.00 70.69 174 PRO A C 1
ATOM 1314 O O . PRO A 1 174 ? -0.294 -0.252 25.284 1.00 70.69 174 PRO A O 1
ATOM 1317 N N . ASP A 1 175 ? -1.071 1.254 26.777 1.00 78.44 175 ASP A N 1
ATOM 1318 C CA . ASP A 1 175 ? -1.796 2.100 25.835 1.00 78.44 175 ASP A CA 1
ATOM 1319 C C . ASP A 1 175 ? -0.930 3.207 25.207 1.00 78.44 175 ASP A C 1
ATOM 1321 O O . ASP A 1 175 ? -1.399 3.877 24.282 1.00 78.44 175 ASP A O 1
ATOM 1325 N N . ASP A 1 176 ? 0.321 3.393 25.647 1.00 77.75 176 ASP A N 1
ATOM 1326 C CA . ASP A 1 176 ? 1.226 4.405 25.098 1.00 77.75 176 ASP A CA 1
ATOM 1327 C C . ASP A 1 176 ? 1.721 4.026 23.696 1.00 77.75 176 ASP A C 1
ATOM 1329 O O . ASP A 1 176 ? 2.232 2.929 23.426 1.00 77.75 176 ASP A O 1
ATOM 1333 N N . PHE A 1 177 ? 1.640 4.982 22.771 1.00 69.38 177 PHE A N 1
ATOM 1334 C CA . PHE A 1 177 ? 2.203 4.804 21.441 1.00 69.38 177 PHE A CA 1
ATOM 1335 C C . PHE A 1 177 ? 3.735 4.803 21.518 1.00 69.38 177 PHE A C 1
ATOM 1337 O O . PHE A 1 177 ? 4.366 5.798 21.860 1.00 69.38 177 PHE A O 1
ATOM 1344 N N . ARG A 1 178 ? 4.359 3.693 21.104 1.00 62.22 178 ARG A N 1
ATOM 1345 C CA . ARG A 1 178 ? 5.829 3.540 21.092 1.00 62.22 178 ARG A CA 1
ATOM 1346 C C . ARG A 1 178 ? 6.555 4.483 20.120 1.00 62.22 178 ARG A C 1
ATOM 1348 O O . ARG A 1 178 ? 7.772 4.611 20.206 1.00 62.22 178 ARG A O 1
ATOM 1355 N N . PHE A 1 179 ? 5.845 5.091 19.166 1.00 55.44 179 PHE A N 1
ATOM 1356 C CA . PHE A 1 179 ? 6.390 6.066 18.217 1.00 55.44 179 PHE A CA 1
ATOM 1357 C C . PHE A 1 179 ? 5.284 6.870 17.520 1.00 55.44 179 PHE A C 1
ATOM 1359 O O . PHE A 1 179 ? 4.164 6.387 17.343 1.00 55.44 179 PHE A O 1
ATOM 1366 N N . TRP A 1 180 ? 5.637 8.076 17.063 1.00 66.31 180 TRP A N 1
ATOM 1367 C CA . TRP A 1 180 ? 4.750 8.990 16.346 1.00 66.31 180 TRP A CA 1
ATOM 1368 C C . TRP A 1 180 ? 5.505 9.896 15.360 1.00 66.31 180 TRP A C 1
ATOM 1370 O O . TRP A 1 180 ? 6.629 10.321 15.621 1.00 66.31 180 TRP A O 1
ATOM 1380 N N . SER A 1 181 ? 4.825 10.284 14.277 1.00 65.69 181 SER A N 1
ATOM 1381 C CA . SER A 1 181 ? 5.186 11.390 13.384 1.00 65.69 181 SER A CA 1
ATOM 1382 C C . SER A 1 181 ? 3.997 12.331 13.169 1.00 65.69 181 SER A C 1
ATOM 1384 O O . SER A 1 181 ? 2.841 11.904 13.173 1.00 65.69 181 SER A O 1
ATOM 1386 N N . GLU A 1 182 ? 4.275 13.607 12.888 1.00 65.44 182 GLU A N 1
ATOM 1387 C CA . GLU A 1 182 ? 3.261 14.621 12.544 1.00 65.44 182 GLU A CA 1
ATOM 1388 C C . GLU A 1 182 ? 2.353 14.180 11.378 1.00 65.44 182 GLU A C 1
ATOM 1390 O O . GLU A 1 182 ? 1.179 14.530 11.303 1.00 6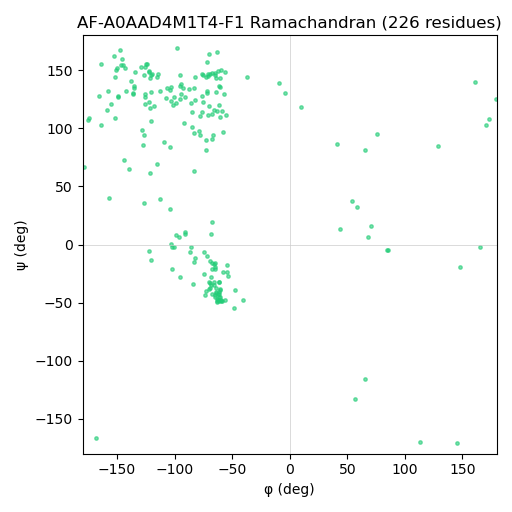5.44 182 GLU A O 1
ATOM 1395 N N . ARG A 1 183 ? 2.845 13.317 10.485 1.00 63.91 183 ARG A N 1
ATOM 1396 C CA . ARG A 1 183 ? 2.016 12.725 9.426 1.00 63.91 183 ARG A CA 1
ATOM 1397 C C . ARG A 1 183 ? 1.036 11.677 9.937 1.00 63.91 183 ARG A C 1
ATOM 1399 O O . ARG A 1 183 ? -0.100 11.637 9.468 1.00 63.91 183 ARG A O 1
ATOM 1406 N N . GLN A 1 184 ? 1.438 10.829 10.883 1.00 68.75 184 GLN A N 1
ATOM 1407 C CA . GLN A 1 184 ? 0.532 9.850 11.500 1.00 68.75 184 GLN A CA 1
ATOM 1408 C C . GLN A 1 184 ? -0.580 10.558 12.278 1.00 68.75 184 GLN A C 1
ATOM 1410 O O . GLN A 1 184 ? -1.743 10.168 12.171 1.00 68.75 184 GLN A O 1
ATOM 1415 N N . ALA A 1 185 ? -0.243 11.671 12.927 1.00 79.12 185 ALA A N 1
ATOM 1416 C CA . ALA A 1 185 ? -1.191 12.605 13.516 1.00 79.12 185 ALA A CA 1
ATOM 1417 C C . ALA A 1 185 ? -2.322 13.001 12.604 1.00 79.12 185 ALA A C 1
ATOM 1419 O O . ALA A 1 185 ? -3.500 12.889 12.936 1.00 79.12 185 ALA A O 1
ATOM 1420 N N . TRP A 1 186 ? -1.918 13.490 11.438 1.00 80.25 186 TRP A N 1
ATOM 1421 C CA . TRP A 1 186 ? -2.793 14.146 10.503 1.00 80.25 186 TRP A CA 1
ATOM 1422 C C . TRP A 1 186 ? -3.808 13.143 9.979 1.00 80.25 186 TRP A C 1
ATOM 1424 O O . TRP A 1 186 ? -4.982 13.444 9.781 1.00 80.25 186 TRP A O 1
ATOM 1434 N N . ARG A 1 187 ? -3.362 11.898 9.829 1.00 74.56 187 ARG A N 1
ATOM 1435 C CA . ARG A 1 187 ? -4.181 10.781 9.381 1.00 74.56 187 ARG A CA 1
ATOM 1436 C C . ARG A 1 187 ? -5.150 10.306 10.445 1.00 74.56 187 ARG A C 1
ATOM 1438 O O . ARG A 1 187 ? -6.306 10.077 10.109 1.00 74.56 187 ARG A O 1
ATOM 1445 N N . ILE A 1 188 ? -4.709 10.189 11.696 1.00 79.56 188 ILE A N 1
ATOM 1446 C CA . ILE A 1 188 ? -5.591 9.840 12.813 1.00 79.56 188 ILE A CA 1
ATOM 1447 C C . ILE A 1 188 ? -6.651 10.933 12.987 1.00 79.56 188 ILE A C 1
ATOM 1449 O O . ILE A 1 188 ? -7.839 10.628 12.998 1.00 79.56 188 ILE A O 1
ATOM 1453 N N . ALA A 1 189 ? -6.247 12.204 13.002 1.00 81.00 189 ALA A N 1
ATOM 1454 C CA . ALA A 1 189 ? -7.151 13.349 13.064 1.00 81.00 189 ALA A CA 1
ATOM 1455 C C . ALA A 1 189 ? -8.179 13.338 11.920 1.00 81.00 189 ALA A C 1
ATOM 1457 O O . ALA A 1 189 ? -9.384 13.446 12.157 1.00 81.00 189 ALA A O 1
ATOM 1458 N N . ARG A 1 190 ? -7.724 13.127 10.678 1.00 78.19 190 ARG A N 1
ATOM 1459 C CA . ARG A 1 190 ? -8.609 13.003 9.514 1.00 78.19 190 ARG A CA 1
ATOM 1460 C C . ARG A 1 190 ? -9.574 11.827 9.663 1.00 78.19 190 ARG A C 1
ATOM 1462 O O . ARG A 1 190 ? -10.759 11.994 9.407 1.00 78.19 190 ARG A O 1
ATOM 1469 N N . ALA A 1 191 ? -9.097 10.661 10.090 1.00 79.00 191 ALA A N 1
ATOM 1470 C CA . ALA A 1 191 ? -9.927 9.473 10.262 1.00 79.00 191 ALA A CA 1
ATOM 1471 C C . ALA A 1 191 ? -10.998 9.673 11.349 1.00 79.00 191 ALA A C 1
ATOM 1473 O O . ALA A 1 191 ? -12.147 9.289 11.145 1.00 79.00 191 ALA A O 1
ATOM 1474 N N . ILE A 1 192 ? -10.656 10.326 12.466 1.00 84.25 192 ILE A N 1
ATOM 1475 C CA . ILE A 1 192 ? -11.618 10.668 13.522 1.00 84.25 192 ILE A CA 1
ATOM 1476 C C . ILE A 1 192 ? -12.712 11.596 12.979 1.00 84.25 192 ILE A C 1
ATOM 1478 O O . ILE A 1 192 ? -13.895 11.365 13.244 1.00 84.25 192 ILE A O 1
ATOM 1482 N N . ARG A 1 193 ? -12.337 12.593 12.168 1.00 83.75 193 ARG A N 1
ATOM 1483 C CA . ARG A 1 193 ? -13.296 13.501 11.531 1.00 83.75 193 ARG A CA 1
ATOM 1484 C C . ARG A 1 193 ? -14.258 12.762 10.608 1.00 83.75 193 ARG A C 1
ATOM 1486 O O . ARG A 1 193 ? -15.462 12.947 10.735 1.00 83.75 193 ARG A O 1
ATOM 1493 N N . GLU A 1 194 ? -13.754 11.906 9.722 1.00 79.56 194 GLU A N 1
ATOM 1494 C CA . GLU A 1 194 ? -14.610 11.177 8.773 1.00 79.56 194 GLU A CA 1
ATOM 1495 C C . GLU A 1 194 ? -15.500 10.127 9.464 1.00 79.56 194 GLU A C 1
ATOM 1497 O O . GLU A 1 194 ? -16.652 9.944 9.078 1.00 79.56 194 GLU A O 1
ATOM 1502 N N . MET A 1 195 ? -14.994 9.433 10.491 1.00 81.75 195 MET A N 1
ATOM 1503 C CA . MET A 1 195 ? -15.731 8.342 11.147 1.00 81.75 195 MET A CA 1
ATOM 1504 C C . MET A 1 195 ? -16.702 8.818 12.227 1.00 81.75 195 MET A C 1
ATOM 1506 O O . MET A 1 195 ? -17.751 8.206 12.428 1.00 81.75 195 MET A O 1
ATOM 1510 N N . PHE A 1 196 ? -16.352 9.883 12.949 1.00 84.62 196 PHE A N 1
ATOM 1511 C CA . PHE A 1 196 ? -17.093 10.318 14.135 1.00 84.62 196 PHE A CA 1
ATOM 1512 C C . PHE A 1 196 ? -17.602 11.758 14.045 1.00 84.62 196 PHE A C 1
ATOM 1514 O O . PHE A 1 196 ? -18.336 12.179 14.936 1.00 84.62 196 PHE A O 1
ATOM 1521 N N . GLY A 1 197 ? -17.246 12.507 12.994 1.00 83.31 197 GLY A N 1
ATOM 1522 C CA . GLY A 1 197 ? -17.645 13.907 12.825 1.00 83.31 197 GLY A CA 1
ATOM 1523 C C . GLY A 1 197 ? -16.958 14.864 13.802 1.00 83.31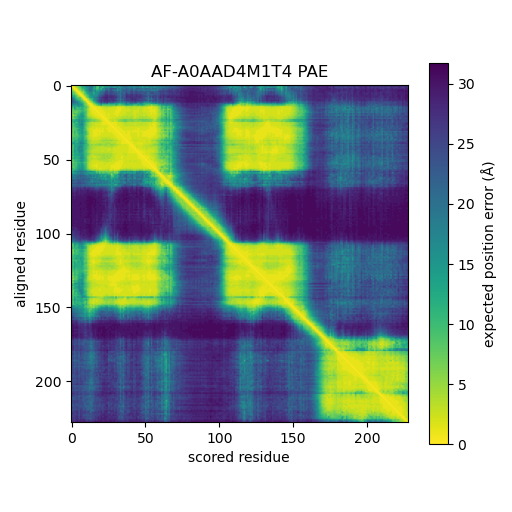 197 GLY A C 1
ATOM 1524 O O . GLY A 1 197 ? -17.428 15.983 13.985 1.00 83.31 197 GLY A O 1
ATOM 1525 N N . VAL A 1 198 ? -15.874 14.428 14.453 1.00 86.75 198 VAL A N 1
ATOM 1526 C CA . VAL A 1 198 ? -15.132 15.215 15.447 1.00 86.75 198 VAL A CA 1
ATOM 1527 C C . VAL A 1 198 ? -13.803 15.658 14.850 1.00 86.75 198 VAL A C 1
ATOM 1529 O O . VAL A 1 198 ? -13.022 14.832 14.384 1.00 86.75 198 VAL A O 1
ATOM 1532 N N . GLU A 1 199 ? -13.526 16.957 14.877 1.00 87.19 199 GLU A N 1
ATOM 1533 C CA . GLU A 1 199 ? -12.269 17.508 14.378 1.00 87.19 199 GLU A CA 1
ATOM 1534 C C . GLU A 1 199 ? -11.257 17.694 15.515 1.00 87.19 199 GLU A C 1
ATOM 1536 O O . GLU A 1 199 ? -11.533 18.369 16.506 1.00 87.19 199 GLU A O 1
ATOM 1541 N N . TYR A 1 200 ? -10.071 17.105 15.353 1.00 85.69 200 TYR A N 1
ATOM 1542 C CA . TYR A 1 200 ? -8.918 17.335 16.222 1.00 85.69 200 TYR A CA 1
ATOM 1543 C C . TYR A 1 200 ? -7.752 17.885 15.413 1.00 85.69 200 TYR A C 1
ATOM 1545 O O . TYR A 1 200 ? -7.543 17.496 14.264 1.00 85.69 200 TYR A O 1
ATOM 1553 N N . ALA A 1 201 ? -6.955 18.752 16.036 1.00 85.38 201 ALA A N 1
ATOM 1554 C CA . ALA A 1 201 ? -5.660 19.121 15.487 1.00 85.38 201 ALA A CA 1
ATOM 1555 C C . ALA A 1 201 ? -4.668 17.949 15.649 1.00 85.38 201 ALA A C 1
ATOM 1557 O O . ALA A 1 201 ? -4.698 17.278 16.686 1.00 85.38 201 ALA A O 1
ATOM 1558 N N . PRO A 1 202 ? -3.764 17.733 14.676 1.00 81.00 202 PRO A N 1
ATOM 1559 C CA . PRO A 1 202 ? -2.643 16.796 14.769 1.00 81.00 202 PRO A CA 1
ATOM 1560 C C . PRO A 1 202 ? -1.945 16.796 16.135 1.00 81.00 202 PRO A C 1
ATOM 1562 O O . PRO A 1 202 ? -1.786 15.738 16.737 1.00 81.00 202 PRO A O 1
ATOM 1565 N N . ASP A 1 203 ? -1.633 17.984 16.658 1.00 81.94 203 ASP A N 1
ATOM 1566 C CA . ASP A 1 203 ? -0.913 18.185 17.922 1.00 81.94 203 ASP A CA 1
ATOM 1567 C C . ASP A 1 203 ? -1.639 17.618 19.144 1.00 81.94 203 ASP A C 1
ATOM 1569 O O . ASP A 1 203 ? -1.003 17.131 20.073 1.00 81.94 203 ASP A O 1
ATOM 1573 N N . VAL A 1 204 ? -2.975 17.633 19.138 1.00 81.62 204 VAL A N 1
ATOM 1574 C CA . VAL A 1 204 ? -3.794 17.078 20.230 1.00 81.62 204 VAL A CA 1
ATOM 1575 C C . VAL A 1 204 ? -3.687 15.561 20.251 1.00 81.62 204 VAL A C 1
ATOM 1577 O O . VAL A 1 204 ? -3.596 14.953 21.312 1.00 81.62 204 VAL A O 1
ATOM 1580 N N . VAL A 1 205 ? -3.651 14.959 19.066 1.00 82.25 205 VAL A N 1
ATOM 1581 C CA . VAL A 1 205 ? -3.485 13.520 18.919 1.00 82.25 205 VAL A CA 1
ATOM 1582 C C . VAL A 1 205 ? -2.048 13.113 19.307 1.00 82.25 205 VAL A C 1
ATOM 1584 O O . VAL A 1 205 ? -1.883 12.052 19.906 1.00 82.25 205 VAL A O 1
ATOM 1587 N N . VAL A 1 206 ? -1.028 13.967 19.074 1.00 77.94 206 VAL A N 1
ATOM 1588 C CA . VAL A 1 206 ? 0.334 13.730 19.616 1.00 77.94 206 VAL A CA 1
ATOM 1589 C C . VAL A 1 206 ? 0.272 13.755 21.133 1.00 77.94 206 VAL A C 1
ATOM 1591 O O . VAL A 1 206 ? 0.834 12.889 21.787 1.00 77.94 206 VAL A O 1
ATOM 1594 N N . ALA A 1 207 ? -0.358 14.802 21.673 1.00 76.88 207 ALA A N 1
ATOM 1595 C CA . ALA A 1 207 ? -0.294 15.141 23.083 1.00 76.88 207 ALA A CA 1
ATOM 1596 C C . ALA A 1 207 ? -0.953 14.074 23.951 1.00 76.88 207 ALA A C 1
ATOM 1598 O O . ALA A 1 207 ? -0.502 13.853 25.071 1.00 76.88 207 ALA A O 1
ATOM 1599 N N . ASP A 1 208 ? -1.986 13.410 23.428 1.00 78.69 208 ASP A N 1
ATOM 1600 C CA . ASP A 1 208 ? -2.611 12.305 24.138 1.00 78.69 208 ASP A CA 1
ATOM 1601 C C . ASP A 1 208 ? -1.671 11.099 24.222 1.00 78.69 208 ASP A C 1
ATOM 1603 O O . ASP A 1 208 ? -1.698 10.436 25.250 1.00 78.69 208 ASP A O 1
ATOM 1607 N N . ALA A 1 209 ? -0.838 10.838 23.198 1.00 69.88 209 ALA A N 1
ATOM 1608 C CA . ALA A 1 209 ? 0.186 9.777 23.122 1.00 69.88 209 ALA A CA 1
ATOM 1609 C C . ALA A 1 209 ? -0.234 8.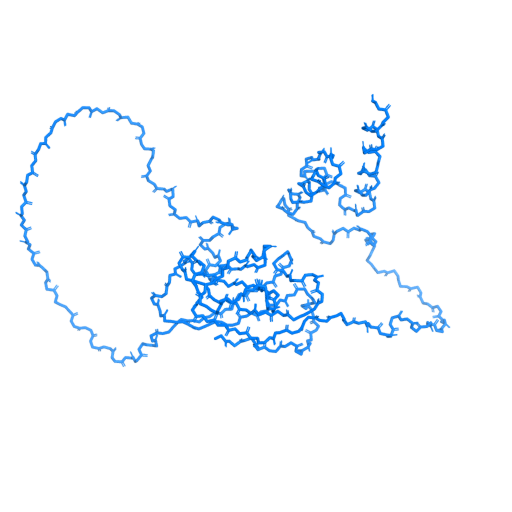380 23.639 1.00 69.88 209 ALA A C 1
ATOM 1611 O O . ALA A 1 209 ? 0.607 7.496 23.778 1.00 69.88 209 ALA A O 1
ATOM 1612 N N . ASN A 1 210 ? -1.533 8.169 23.845 1.00 85.00 210 ASN A N 1
ATOM 1613 C CA . ASN A 1 210 ? -2.113 7.058 24.568 1.00 85.00 210 ASN A CA 1
ATOM 1614 C C . ASN A 1 210 ? -3.489 6.743 23.968 1.00 85.00 210 ASN A C 1
ATOM 1616 O O . ASN A 1 210 ? -4.345 7.624 23.799 1.00 85.00 210 ASN A O 1
ATOM 1620 N N . LEU A 1 211 ? -3.694 5.479 23.612 1.00 82.62 211 LEU A N 1
ATOM 1621 C CA . LEU A 1 211 ? -4.882 5.024 22.898 1.00 82.62 211 LEU A CA 1
ATOM 1622 C C . LEU A 1 211 ? -6.163 5.246 23.709 1.00 82.62 211 LEU A C 1
ATOM 1624 O O . LEU A 1 211 ? -7.169 5.706 23.160 1.00 82.62 211 LEU A O 1
ATOM 1628 N N . SER A 1 212 ? -6.123 4.948 25.007 1.00 81.94 212 SER A N 1
ATOM 1629 C CA . SER A 1 212 ? -7.272 5.086 25.899 1.00 81.94 212 SER A CA 1
ATOM 1630 C C . SER A 1 212 ? -7.654 6.547 26.106 1.00 81.94 212 SER A C 1
ATOM 1632 O O . SER A 1 212 ? -8.839 6.884 26.018 1.00 81.94 212 SER A O 1
ATOM 1634 N N . ALA A 1 213 ? -6.671 7.431 26.299 1.00 83.56 213 ALA A N 1
ATOM 1635 C CA . ALA A 1 213 ? -6.912 8.868 26.428 1.00 83.56 213 ALA A CA 1
ATOM 1636 C C . ALA A 1 213 ? -7.590 9.439 25.171 1.00 83.56 213 ALA A C 1
ATOM 1638 O O . ALA A 1 213 ? -8.626 10.108 25.258 1.00 83.56 213 ALA A O 1
ATOM 1639 N N . LEU A 1 214 ? -7.067 9.092 23.993 1.00 87.12 214 LEU A N 1
ATOM 1640 C CA . LEU A 1 214 ? -7.618 9.549 22.722 1.00 87.12 214 LEU A CA 1
ATOM 1641 C C . LEU A 1 214 ? -9.033 8.997 22.478 1.00 87.12 214 LEU A C 1
ATOM 1643 O O . LEU A 1 214 ? -9.934 9.740 22.080 1.00 87.12 214 LEU A O 1
ATOM 1647 N N . ALA A 1 215 ? -9.266 7.710 22.758 1.00 86.25 215 ALA A N 1
ATOM 1648 C CA . ALA A 1 215 ? -10.578 7.082 22.614 1.00 86.25 215 ALA A CA 1
ATOM 1649 C C . ALA A 1 215 ? -11.632 7.736 23.522 1.00 86.25 215 ALA A C 1
ATOM 1651 O O . ALA A 1 215 ? -12.732 8.065 23.065 1.00 86.25 215 ALA A O 1
ATOM 1652 N N . GLN A 1 216 ? -11.290 7.985 24.789 1.00 87.44 216 GLN A N 1
ATOM 1653 C CA . GLN A 1 216 ? -12.169 8.689 25.724 1.00 87.44 216 GLN A CA 1
ATOM 1654 C C . GLN A 1 216 ? -12.497 10.103 25.241 1.00 87.44 216 GLN A C 1
ATOM 1656 O O . GLN A 1 216 ? -13.649 10.540 25.350 1.00 87.44 216 GLN A O 1
ATOM 1661 N N . ARG A 1 217 ? -11.520 10.809 24.661 1.00 85.06 217 ARG A N 1
ATOM 1662 C CA . ARG A 1 217 ? -11.725 12.152 24.114 1.00 85.06 217 ARG A CA 1
ATOM 1663 C C . ARG A 1 217 ? -12.717 12.142 22.957 1.00 85.06 217 ARG A C 1
ATOM 1665 O O . ARG A 1 217 ? -13.673 12.914 22.987 1.00 85.06 217 ARG A O 1
ATOM 1672 N N . ILE A 1 218 ? -12.557 11.215 22.011 1.00 87.31 218 ILE A N 1
ATOM 1673 C CA . ILE A 1 218 ? -13.466 11.049 20.866 1.00 87.31 218 ILE A CA 1
ATOM 1674 C C . ILE A 1 218 ? -14.894 10.770 21.344 1.00 87.31 218 ILE A C 1
ATOM 1676 O O . ILE A 1 218 ? -15.836 11.419 20.883 1.00 87.31 218 ILE A O 1
ATOM 1680 N N . ILE A 1 219 ? -15.062 9.829 22.283 1.00 88.06 219 ILE A N 1
ATOM 1681 C CA . ILE A 1 219 ? -16.376 9.475 22.842 1.00 88.06 219 ILE A CA 1
ATOM 1682 C C . ILE A 1 219 ? -17.018 10.701 23.494 1.00 88.06 219 ILE A C 1
ATOM 1684 O O . ILE A 1 219 ? -18.169 11.027 23.201 1.00 88.06 219 ILE A O 1
ATOM 1688 N N . THR A 1 220 ? -16.260 11.414 24.328 1.00 88.12 220 THR A N 1
ATOM 1689 C CA . THR A 1 220 ? -16.745 12.598 25.046 1.00 88.12 220 THR A CA 1
ATOM 1690 C C . THR A 1 220 ? -17.146 13.712 24.080 1.00 88.12 220 THR A C 1
ATOM 1692 O O . THR A 1 220 ? -18.251 14.243 24.174 1.00 88.12 220 THR A O 1
ATOM 1695 N N . SER A 1 221 ? -16.290 14.042 23.110 1.00 88.25 221 SER A N 1
ATOM 1696 C CA . SER A 1 221 ? -16.571 15.079 22.114 1.00 88.25 221 SER A CA 1
ATOM 1697 C C . SER A 1 221 ? -17.793 14.740 21.262 1.00 88.25 221 SER A C 1
ATOM 1699 O O . SER A 1 221 ? -18.638 15.605 21.035 1.00 88.25 221 SER A O 1
ATOM 1701 N N . ARG A 1 222 ? -17.952 13.478 20.852 1.00 85.62 222 ARG A N 1
ATOM 1702 C CA . ARG A 1 222 ? -19.139 13.037 20.111 1.00 85.62 222 ARG A CA 1
ATOM 1703 C C . ARG A 1 222 ? -20.414 13.151 20.947 1.00 85.62 222 ARG A C 1
ATOM 1705 O O . ARG A 1 222 ? -21.437 13.595 20.432 1.00 85.62 222 ARG A O 1
ATOM 1712 N N . GLN A 1 223 ? -20.364 12.778 22.225 1.00 85.38 223 GLN A N 1
ATOM 1713 C CA . GLN A 1 223 ? -21.517 12.867 23.122 1.00 85.38 223 GLN A CA 1
ATOM 1714 C C . GLN A 1 223 ? -22.006 14.313 23.279 1.00 85.38 223 GLN A C 1
ATOM 1716 O O . GLN A 1 223 ? -23.210 14.548 23.291 1.00 85.38 223 GLN A O 1
ATOM 1721 N N . ILE A 1 224 ? -21.081 15.277 23.337 1.00 85.06 224 ILE A N 1
ATOM 1722 C CA . ILE A 1 224 ? -21.403 16.709 23.405 1.00 85.06 224 ILE A CA 1
ATOM 1723 C C . ILE A 1 224 ? -22.100 17.173 22.122 1.00 85.06 224 ILE A C 1
ATOM 1725 O O . ILE A 1 224 ? -23.126 17.842 22.200 1.00 85.06 224 ILE A O 1
ATOM 1729 N N . ILE A 1 225 ? -21.594 16.776 20.950 1.00 79.00 225 ILE A N 1
ATOM 1730 C CA . 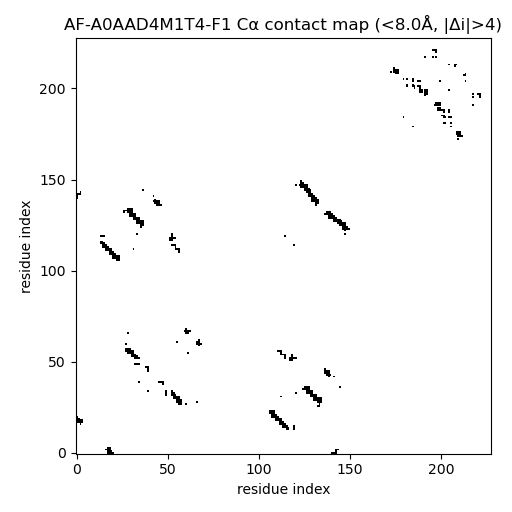ILE A 1 225 ? -22.199 17.131 19.653 1.00 79.00 225 ILE A CA 1
ATOM 1731 C C . ILE A 1 225 ? -23.627 16.579 19.527 1.00 79.00 225 ILE A C 1
ATOM 1733 O O . ILE A 1 225 ? -24.470 17.202 18.897 1.00 79.00 225 ILE A O 1
ATOM 1737 N N . MET A 1 226 ? -23.918 15.424 20.130 1.00 73.31 226 MET A N 1
ATOM 1738 C CA . MET A 1 226 ? -25.245 14.799 20.071 1.00 73.31 226 MET A CA 1
ATOM 1739 C C . MET A 1 226 ? -26.261 15.361 21.082 1.00 73.31 226 MET A C 1
ATOM 1741 O O . MET A 1 226 ? -27.439 15.019 20.989 1.00 73.31 226 MET A O 1
ATOM 1745 N N . GLN A 1 227 ? -25.826 16.158 22.064 1.00 70.12 227 GLN A N 1
ATOM 1746 C CA . GLN A 1 227 ? -26.690 16.733 23.108 1.00 70.12 227 GLN A CA 1
ATOM 1747 C C . GLN A 1 227 ? -27.039 18.216 22.887 1.00 70.12 227 GLN A C 1
ATOM 1749 O O . GLN A 1 227 ? -27.789 18.774 23.690 1.00 70.12 227 GLN A O 1
ATOM 1754 N N . GLY A 1 228 ? -26.509 18.846 21.834 1.00 51.66 228 GLY A N 1
ATOM 1755 C CA . GLY A 1 228 ? -26.850 20.210 21.402 1.00 51.66 228 GLY A CA 1
ATOM 1756 C C . GLY A 1 228 ? -27.761 20.213 20.186 1.00 51.66 228 GLY A C 1
ATOM 1757 O O . GLY A 1 228 ? -28.584 21.150 20.097 1.00 51.66 228 GLY A O 1
#

pLDDT: mean 70.82, std 21.21, range [28.11, 97.25]

Sequence (228 aa):
LLANDLSAYETDKYKIKIAWKVPRHHSRRDWIGLYRVGANQSSLVTRTSSLGMWMPVHDKEWDGDFPIGEDINSHTSSTSSSSGSGSGSSSVKGDGSVSSGGGASSDEESGTVVFQGDALPWTVGRYEVRYHHDGMYNVLALDGPIEIYEKVDFESFMPVGGSGGNEEGEGGDPDDFRFWSERQAWRIARAIREMFGVEYAPDVVVADANLSALAQRIITSRQIIMQG

Secondary structure (DSSP, 8-state):
-B-------SS-TTEEEEEEEEETT--TT-EEEEEETTS-S-SSB--S--TT-EEETTGGGEETTEES-S-SS---------------------------------SEEEEEEEEEGGGS--S-EEEEEEEE-TTSSBEEEEEEEEEE-----GGGGS---------------TTB-S---HHHHHHHHHHHHHHHS----HHHHHHH-BHHHHHHHHHHHHHHHHH-

Organism: NCBI:txid376703

Solvent-accessible surface area (backbone atoms only — not comparable to full-atom values): 14769 Å² total; per-residue (Å²): 106,51,79,68,76,91,76,84,77,97,87,58,96,64,57,51,62,38,37,43,66,46,55,65,83,60,59,78,46,17,30,38,34,46,38,55,66,80,66,46,93,49,83,54,43,59,83,56,83,46,82,62,14,54,47,55,74,45,53,94,44,38,63,84,96,42,72,61,82,85,86,86,85,88,82,82,89,75,90,78,91,80,89,83,90,82,90,83,88,85,89,87,87,81,90,89,83,88,80,92,69,96,63,90,72,70,70,54,40,70,53,69,46,72,34,41,71,72,30,41,79,93,58,71,46,52,28,30,41,36,35,25,44,65,71,43,51,44,37,81,46,71,45,72,78,43,79,45,75,83,84,78,65,68,73,80,72,54,82,78,81,84,76,90,75,93,74,92,76,82,96,66,64,92,48,44,60,94,73,86,50,76,67,59,22,45,50,51,25,51,49,40,26,75,75,63,74,44,86,55,59,36,67,56,59,54,70,47,44,25,56,61,59,46,51,51,49,53,54,52,55,44,53,54,68,74,73,112

Mean predicted aligned error: 18.63 Å